Protein AF-A0A8B7R7T0-F1 (afdb_monomer_lite)

pLDDT: mean 76.74, std 24.77, range [22.69, 97.38]

Foldseek 3Di:
DVLADFCLVVQQVQVVVVWWKWFWDDDPVALEIFTFTDDHSVVLVVADADPVRAGDHDPPDDTDTQLVVQHFQEFADDAQAAEPQQFGHHPPRCSVLVVQVVQCPGPNHGHAYEYEDEPNRYDNDDDDDPSTDGHDYDYDYDPDPPPPPDDDDDDDDDDDDPDDDRGTTITTDDDDDVCPPVDD

Structure (mmCIF, N/CA/C/O backbone):
data_AF-A0A8B7R7T0-F1
#
_entry.id   AF-A0A8B7R7T0-F1
#
loop_
_atom_site.group_PDB
_atom_site.id
_atom_site.type_symbol
_atom_site.label_atom_id
_atom_site.label_alt_id
_atom_site.label_comp_id
_atom_site.label_asym_id
_atom_site.label_entity_id
_atom_site.label_seq_id
_atom_site.pdbx_PDB_ins_code
_atom_site.Cartn_x
_atom_site.Cartn_y
_atom_site.Cartn_z
_atom_site.occupancy
_atom_site.B_iso_or_equiv
_atom_site.auth_seq_id
_atom_site.auth_comp_id
_atom_site.auth_asym_id
_atom_site.auth_atom_id
_atom_site.pdbx_PDB_model_num
ATOM 1 N N . MET A 1 1 ? -4.059 6.503 -7.600 1.00 80.12 1 MET A N 1
ATOM 2 C CA . MET A 1 1 ? -3.574 7.136 -8.854 1.00 80.12 1 MET A CA 1
ATOM 3 C C . MET A 1 1 ? -4.729 7.240 -9.845 1.00 80.12 1 MET A C 1
ATOM 5 O O . MET A 1 1 ? -5.805 6.789 -9.499 1.00 80.12 1 MET A O 1
ATOM 9 N N . GLN A 1 2 ? -4.572 7.867 -11.021 1.00 84.12 2 GLN A N 1
ATOM 10 C CA . GLN A 1 2 ? -5.684 7.981 -11.997 1.00 84.12 2 GLN A CA 1
ATOM 11 C C . GLN A 1 2 ? -6.050 6.645 -12.665 1.00 84.12 2 GLN A C 1
ATOM 13 O O . GLN A 1 2 ? -7.144 6.493 -13.188 1.00 84.12 2 GLN A O 1
ATOM 18 N N . ASP A 1 3 ? -5.117 5.698 -12.677 1.00 85.56 3 ASP A N 1
ATOM 19 C CA . ASP A 1 3 ? -5.214 4.365 -13.276 1.00 85.56 3 ASP A CA 1
ATOM 20 C C . ASP A 1 3 ? -5.452 3.263 -12.224 1.00 85.56 3 ASP A C 1
ATOM 22 O O . ASP A 1 3 ? -5.192 2.086 -12.466 1.00 85.56 3 ASP A O 1
ATOM 26 N N . GLU A 1 4 ? -5.925 3.646 -11.039 1.00 86.25 4 GLU A N 1
ATOM 27 C CA . GLU A 1 4 ? -6.272 2.755 -9.932 1.00 86.25 4 GLU A CA 1
ATOM 28 C C . GLU A 1 4 ? -7.691 3.075 -9.458 1.00 86.25 4 GLU A C 1
ATOM 30 O O . GLU A 1 4 ? -8.157 4.202 -9.624 1.00 86.25 4 GLU A O 1
ATOM 35 N N . ILE A 1 5 ? -8.360 2.088 -8.859 1.00 87.69 5 ILE A N 1
ATOM 36 C CA . ILE A 1 5 ? -9.656 2.282 -8.199 1.00 87.69 5 ILE A CA 1
ATOM 37 C C . ILE A 1 5 ? -9.520 3.378 -7.135 1.00 87.69 5 ILE A C 1
ATOM 39 O O . ILE A 1 5 ? -8.556 3.378 -6.364 1.00 87.69 5 ILE A O 1
ATOM 43 N N . GLU A 1 6 ? -10.483 4.299 -7.096 1.00 89.94 6 GLU A N 1
ATOM 44 C CA . GLU A 1 6 ? -10.547 5.335 -6.065 1.00 89.94 6 GLU A CA 1
ATOM 45 C C . GLU A 1 6 ? -10.901 4.708 -4.710 1.00 89.94 6 GLU A C 1
ATOM 47 O O . GLU A 1 6 ? -11.807 3.881 -4.600 1.00 89.94 6 GLU A O 1
ATOM 52 N N . THR A 1 7 ? -10.169 5.089 -3.668 1.00 90.50 7 THR A N 1
ATOM 53 C CA . THR A 1 7 ? -10.255 4.481 -2.336 1.00 90.50 7 THR A CA 1
ATOM 54 C C . THR A 1 7 ? -10.705 5.458 -1.254 1.00 90.50 7 THR A C 1
ATOM 56 O O . THR A 1 7 ? -10.832 5.046 -0.102 1.00 90.50 7 THR A O 1
ATOM 59 N N . GLU A 1 8 ? -10.995 6.720 -1.585 1.00 89.69 8 GLU A N 1
ATOM 60 C CA . GLU A 1 8 ? -11.441 7.739 -0.624 1.00 89.69 8 GLU A CA 1
ATOM 61 C C . GLU A 1 8 ? -12.660 7.298 0.210 1.00 89.69 8 GLU A C 1
ATOM 63 O O . GLU A 1 8 ? -12.642 7.395 1.439 1.00 89.69 8 GLU A O 1
ATOM 68 N N . GLU A 1 9 ? -13.701 6.751 -0.422 1.00 90.44 9 GLU A N 1
ATOM 69 C CA . GLU A 1 9 ? -14.900 6.288 0.295 1.00 90.44 9 GLU A CA 1
ATOM 70 C C . GLU A 1 9 ? -14.609 5.080 1.195 1.00 90.44 9 GLU A C 1
ATOM 72 O O . GLU A 1 9 ? -15.151 4.975 2.296 1.00 90.44 9 GLU A O 1
ATOM 77 N N . ILE A 1 10 ? -13.674 4.215 0.789 1.00 92.75 10 ILE A N 1
ATOM 78 C CA . ILE A 1 10 ? -13.207 3.099 1.620 1.00 92.75 10 ILE A CA 1
ATOM 79 C C . ILE A 1 10 ? -12.504 3.648 2.866 1.00 92.75 10 ILE A C 1
ATOM 81 O O . ILE A 1 10 ? -12.743 3.166 3.968 1.00 92.75 10 ILE A O 1
ATOM 85 N N . ILE A 1 11 ? -11.674 4.686 2.730 1.00 93.69 11 ILE A N 1
ATOM 86 C CA . ILE A 1 11 ? -11.018 5.338 3.875 1.00 93.69 11 ILE A CA 1
ATOM 87 C C . ILE A 1 11 ? -12.067 5.901 4.831 1.00 93.69 11 ILE A C 1
ATOM 89 O O . ILE A 1 11 ? -11.994 5.646 6.033 1.00 93.69 11 ILE A O 1
ATOM 93 N N . LYS A 1 12 ? -13.056 6.636 4.314 1.00 93.06 12 LYS A N 1
ATOM 94 C CA . LYS A 1 12 ? -14.130 7.212 5.136 1.00 93.06 12 LYS A CA 1
ATOM 95 C C . LYS A 1 12 ? -14.872 6.130 5.920 1.00 93.06 12 LYS A C 1
ATOM 97 O O . LYS A 1 12 ? -15.010 6.268 7.136 1.00 93.06 12 LYS A O 1
ATOM 102 N N . ASP A 1 13 ? -15.279 5.044 5.265 1.00 94.25 13 ASP A N 1
ATOM 103 C CA . ASP A 1 13 ? -15.957 3.912 5.913 1.00 94.25 13 ASP A CA 1
ATOM 104 C C . ASP A 1 13 ? -15.079 3.257 6.997 1.00 94.25 13 ASP A C 1
ATOM 106 O O . ASP A 1 13 ? -15.551 2.962 8.097 1.00 94.25 13 ASP A O 1
ATOM 110 N N . ILE A 1 14 ? -13.772 3.124 6.755 1.00 94.75 14 ILE A N 1
ATOM 111 C CA . ILE A 1 14 ? -12.821 2.562 7.725 1.00 94.75 14 ILE A CA 1
ATOM 112 C C . ILE A 1 14 ? -12.801 3.365 9.025 1.00 94.75 14 ILE A C 1
ATOM 114 O O . ILE A 1 14 ? -12.896 2.778 10.109 1.00 94.75 14 ILE A O 1
ATOM 118 N N . PHE A 1 15 ? -12.745 4.694 8.935 1.00 94.75 15 PHE A N 1
ATOM 119 C CA . PHE A 1 15 ? -12.821 5.553 10.116 1.00 94.75 15 PHE A CA 1
ATOM 120 C C . PHE A 1 15 ? -14.210 5.550 10.757 1.00 94.75 15 PHE A C 1
ATOM 122 O O . PHE A 1 15 ? -14.304 5.495 11.983 1.00 94.75 15 PHE A O 1
ATOM 129 N N . GLN A 1 16 ? -15.287 5.552 9.964 1.00 95.94 16 GLN A N 1
ATOM 130 C CA . GLN A 1 16 ? -16.661 5.474 10.482 1.00 95.94 16 GLN A CA 1
ATOM 131 C C . GLN A 1 16 ? -16.900 4.197 11.297 1.00 95.94 16 GLN A C 1
ATOM 133 O O . GLN A 1 16 ? -17.595 4.228 12.312 1.00 95.94 16 GLN A O 1
ATOM 138 N N . ARG A 1 17 ? -16.270 3.085 10.905 1.00 95.38 17 ARG A N 1
ATOM 139 C CA . ARG A 1 17 ? -16.316 1.806 11.630 1.00 95.38 17 ARG A CA 1
ATOM 140 C C . ARG A 1 17 ? -15.328 1.718 12.796 1.00 95.38 17 ARG A C 1
ATOM 142 O O . ARG A 1 17 ? -15.182 0.648 13.385 1.00 95.38 17 ARG A O 1
ATOM 149 N N . GLY A 1 18 ? -14.631 2.806 13.130 1.00 94.88 18 GLY A N 1
ATOM 150 C CA . GLY A 1 18 ? -13.669 2.857 14.234 1.00 94.88 18 GLY A CA 1
ATOM 151 C C . GLY A 1 18 ? -12.433 1.981 14.021 1.00 94.88 18 GLY A C 1
ATOM 152 O O . GLY A 1 18 ? -11.782 1.587 14.990 1.00 94.88 18 GLY A O 1
ATOM 153 N N . LYS A 1 19 ? -12.118 1.638 12.768 1.00 95.19 19 LYS A N 1
ATOM 154 C CA . LYS A 1 19 ? -10.964 0.806 12.425 1.00 95.19 19 LYS A CA 1
ATOM 155 C C . LYS A 1 19 ? -9.719 1.673 12.276 1.00 95.19 19 LYS A C 1
ATOM 157 O O . LYS A 1 19 ? -9.796 2.868 12.002 1.00 95.19 19 LYS A O 1
ATOM 162 N N . THR A 1 20 ? -8.547 1.069 12.464 1.00 95.94 20 THR A N 1
ATOM 163 C CA . THR A 1 20 ? -7.282 1.794 12.276 1.00 95.94 20 THR A CA 1
ATOM 164 C C . THR A 1 20 ? -6.875 1.762 10.809 1.00 95.94 20 THR A C 1
ATOM 166 O O . THR A 1 20 ? -6.872 0.691 10.202 1.00 95.94 20 THR A O 1
ATOM 169 N N . CYS A 1 21 ? -6.515 2.928 10.273 1.00 96.62 21 CYS A N 1
ATOM 170 C CA . CYS A 1 21 ? -6.114 3.117 8.887 1.00 96.62 21 CYS A CA 1
ATOM 171 C C . CYS A 1 21 ? -4.610 3.393 8.780 1.00 96.62 21 CYS A C 1
ATOM 173 O O . CYS A 1 21 ? -4.096 4.310 9.426 1.00 96.62 21 CYS A O 1
ATOM 175 N N . PHE A 1 22 ? -3.922 2.648 7.916 1.00 97.38 22 PHE A N 1
ATOM 176 C CA . PHE A 1 22 ? -2.544 2.937 7.518 1.00 97.38 22 PHE A CA 1
ATOM 177 C C . PHE A 1 22 ? -2.457 3.164 6.007 1.00 97.38 22 PHE A C 1
ATOM 179 O O . PHE A 1 22 ? -3.125 2.467 5.242 1.00 97.38 22 PHE A O 1
ATOM 186 N N . ILE A 1 23 ? -1.615 4.113 5.596 1.00 96.25 23 ILE A N 1
ATOM 187 C CA . ILE A 1 23 ? -1.346 4.459 4.193 1.00 96.25 23 ILE A CA 1
ATOM 188 C C . ILE A 1 23 ? 0.139 4.240 3.862 1.00 96.25 23 ILE A C 1
ATOM 190 O O . ILE A 1 23 ? 0.980 4.305 4.765 1.00 96.25 23 ILE A O 1
ATOM 194 N N . PRO A 1 24 ? 0.506 3.984 2.596 1.00 95.62 24 PRO A N 1
ATOM 195 C CA . PRO A 1 24 ? 1.903 3.798 2.225 1.00 95.62 24 PRO A CA 1
ATOM 196 C C . PRO A 1 24 ? 2.690 5.114 2.288 1.00 95.62 24 PRO A C 1
ATOM 198 O O . PRO A 1 24 ? 2.249 6.150 1.795 1.00 95.62 24 PRO A O 1
ATOM 201 N N . ARG A 1 25 ? 3.907 5.048 2.831 1.00 95.69 25 ARG A N 1
ATOM 202 C CA . ARG A 1 25 ? 4.944 6.078 2.711 1.00 95.69 25 ARG A CA 1
ATOM 203 C C . ARG A 1 25 ? 6.155 5.476 2.010 1.00 95.69 25 ARG A C 1
ATOM 205 O O . ARG A 1 25 ? 6.793 4.562 2.537 1.00 95.69 25 ARG A O 1
ATOM 212 N N . TYR A 1 26 ? 6.458 5.977 0.817 1.00 94.12 26 TYR A N 1
ATOM 213 C CA . TYR A 1 26 ? 7.547 5.472 -0.018 1.00 94.12 26 TYR A CA 1
ATOM 214 C C . TYR A 1 26 ? 8.863 6.184 0.301 1.00 94.12 26 TYR A C 1
ATOM 216 O O . TYR A 1 26 ? 8.883 7.408 0.432 1.00 94.12 26 TYR A O 1
ATOM 224 N N . GLN A 1 27 ? 9.962 5.424 0.353 1.00 92.50 27 GLN A N 1
ATOM 225 C CA . GLN A 1 27 ? 11.325 5.959 0.323 1.00 92.50 27 GLN A CA 1
ATOM 226 C C . GLN A 1 27 ? 11.887 5.801 -1.094 1.00 92.50 27 GLN A C 1
ATOM 228 O O . GLN A 1 27 ? 12.191 4.695 -1.541 1.00 92.50 27 GLN A O 1
ATOM 233 N N . PHE A 1 28 ? 12.007 6.905 -1.833 1.00 88.75 28 PHE A N 1
ATOM 234 C CA . PHE A 1 28 ? 12.295 6.876 -3.275 1.00 88.75 28 PHE A CA 1
ATOM 235 C C . PHE A 1 28 ? 13.723 6.445 -3.633 1.00 88.75 28 PHE A C 1
ATOM 237 O O . PHE A 1 28 ? 13.982 6.054 -4.772 1.00 88.75 28 PHE A O 1
ATOM 244 N N . GLN A 1 29 ? 14.653 6.503 -2.680 1.00 89.19 29 GLN A N 1
ATOM 245 C CA . GLN A 1 29 ? 16.051 6.108 -2.867 1.00 89.19 29 GLN A CA 1
ATOM 246 C C . GLN A 1 29 ? 16.237 4.580 -2.823 1.00 89.19 29 GLN A C 1
ATOM 248 O O . GLN A 1 29 ? 17.309 4.081 -3.164 1.00 89.19 29 GLN A O 1
ATOM 253 N N . SER A 1 30 ? 15.208 3.827 -2.424 1.00 91.88 30 SER A N 1
ATOM 254 C CA . SER A 1 30 ? 15.219 2.364 -2.346 1.00 91.88 30 SER A CA 1
ATOM 255 C C . SER A 1 30 ? 13.864 1.773 -2.774 1.00 91.88 30 SER A C 1
ATOM 257 O O . SER A 1 30 ? 12.985 2.483 -3.259 1.00 91.88 30 SER A O 1
ATOM 259 N N . ASN A 1 31 ? 13.684 0.458 -2.627 1.00 89.88 31 ASN A N 1
ATOM 260 C CA . ASN A 1 31 ? 12.378 -0.204 -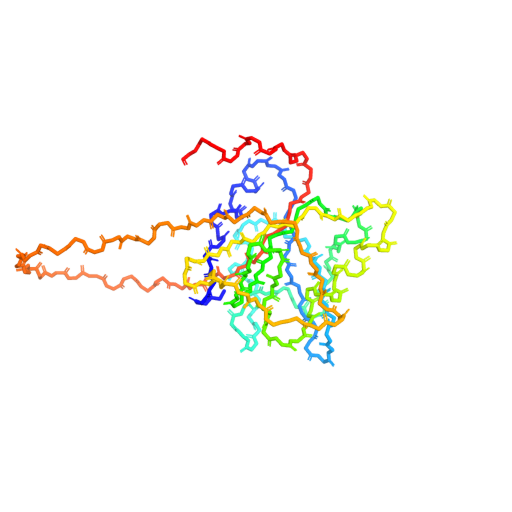2.728 1.00 89.88 31 ASN A CA 1
ATOM 261 C C . ASN A 1 31 ? 11.683 -0.338 -1.357 1.00 89.88 31 ASN A C 1
ATOM 263 O O . ASN A 1 31 ? 10.823 -1.203 -1.177 1.00 89.88 31 ASN A O 1
ATOM 267 N N . HIS A 1 32 ? 12.063 0.493 -0.382 1.00 94.62 32 HIS A N 1
ATOM 268 C CA . HIS A 1 32 ? 11.487 0.488 0.957 1.00 94.62 32 HIS A CA 1
ATOM 269 C C . HIS A 1 32 ? 10.203 1.322 1.024 1.00 94.62 32 HIS A C 1
ATOM 271 O O . HIS A 1 32 ? 10.112 2.431 0.497 1.00 94.62 32 HIS A O 1
ATOM 277 N N . MET A 1 33 ? 9.200 0.768 1.693 1.00 95.44 33 MET A N 1
ATOM 278 C CA . MET A 1 33 ? 7.909 1.394 1.958 1.00 95.44 33 MET A CA 1
ATOM 279 C C . MET A 1 33 ? 7.474 0.981 3.357 1.00 95.44 33 MET A C 1
ATOM 281 O O . MET A 1 33 ? 7.585 -0.197 3.698 1.00 95.44 33 MET A O 1
ATOM 285 N N . ASP A 1 34 ? 6.941 1.921 4.129 1.00 96.06 34 ASP A N 1
ATOM 286 C CA . ASP A 1 34 ? 6.258 1.635 5.390 1.00 96.06 34 ASP A CA 1
ATOM 287 C C . ASP A 1 34 ? 4.778 1.983 5.275 1.00 96.06 34 ASP A C 1
ATOM 289 O O . ASP A 1 34 ? 4.391 2.850 4.494 1.00 96.06 34 ASP A O 1
ATOM 293 N N . MET A 1 35 ? 3.948 1.302 6.060 1.00 97.31 35 MET A N 1
ATOM 294 C CA . MET A 1 35 ? 2.542 1.660 6.229 1.00 97.31 35 MET A CA 1
ATOM 295 C C . MET A 1 35 ? 2.435 2.502 7.496 1.00 97.31 35 MET A C 1
ATOM 297 O O . MET A 1 35 ? 2.704 2.003 8.591 1.00 97.31 35 MET A O 1
ATOM 301 N N . VAL A 1 36 ? 2.088 3.776 7.334 1.00 97.25 36 VAL A N 1
ATOM 302 C CA . VAL A 1 36 ? 2.057 4.779 8.402 1.00 97.25 36 VAL A CA 1
ATOM 303 C C . VAL A 1 36 ? 0.628 5.172 8.737 1.00 97.25 36 VAL A C 1
ATOM 305 O O . VAL A 1 36 ? -0.232 5.253 7.861 1.00 97.25 36 VAL A O 1
ATOM 308 N N . LYS A 1 37 ? 0.366 5.376 10.026 1.00 96.94 37 LYS A N 1
ATOM 309 C CA . LYS A 1 37 ? -0.982 5.611 10.533 1.00 96.94 37 LYS A CA 1
ATOM 310 C C . LYS A 1 37 ? -1.528 6.957 10.085 1.00 96.94 37 LYS A C 1
ATOM 312 O O . LYS A 1 37 ? -0.869 7.993 10.225 1.00 96.94 37 LYS A O 1
ATOM 317 N N . LEU A 1 38 ? -2.768 6.911 9.626 1.00 96.00 38 LEU A N 1
ATOM 318 C CA . LEU A 1 38 ? -3.588 8.071 9.344 1.00 96.00 38 LEU A CA 1
ATOM 319 C C . LEU A 1 38 ? -4.494 8.360 10.551 1.00 96.00 38 LEU A C 1
ATOM 321 O O . LEU A 1 38 ? -4.984 7.439 11.207 1.00 96.00 38 LEU A O 1
ATOM 325 N N . THR A 1 39 ? -4.696 9.634 10.863 1.00 94.38 39 THR A N 1
ATOM 326 C CA . THR A 1 39 ? -5.445 10.104 12.037 1.00 94.38 39 THR A CA 1
ATOM 327 C C . THR A 1 39 ? -6.896 10.446 11.721 1.00 94.38 39 THR A C 1
ATOM 329 O O . THR A 1 39 ? -7.752 10.262 12.586 1.00 94.38 39 THR A O 1
ATOM 332 N N . SER A 1 40 ? -7.192 10.878 10.492 1.00 95.38 40 SER A N 1
ATOM 333 C CA . SER A 1 40 ? -8.558 11.076 9.999 1.00 95.38 40 SER A CA 1
ATOM 334 C C . SER A 1 40 ? -8.628 10.971 8.466 1.00 95.38 40 SER A C 1
ATOM 336 O O . SER A 1 40 ? -7.592 11.073 7.805 1.00 95.38 40 SER A O 1
ATOM 338 N N . PRO A 1 41 ? -9.820 10.795 7.865 1.00 91.94 41 PRO A N 1
ATOM 339 C CA . PRO A 1 41 ? -9.975 10.822 6.409 1.00 91.94 41 PRO A CA 1
ATOM 340 C C . PRO A 1 41 ? -9.532 12.152 5.779 1.00 91.94 41 PRO A C 1
ATOM 342 O O . PRO A 1 41 ? -8.902 12.169 4.724 1.00 91.94 41 PRO A O 1
ATOM 345 N N . GLU A 1 42 ? -9.831 13.275 6.438 1.00 93.19 42 GLU A N 1
ATOM 346 C CA . GLU A 1 42 ? -9.567 14.628 5.928 1.00 93.19 42 GLU A CA 1
ATOM 347 C C . GLU A 1 42 ? -8.069 14.935 5.858 1.00 93.19 42 GLU A C 1
ATOM 349 O O . GLU A 1 42 ? -7.632 15.736 5.028 1.00 93.19 42 GLU A O 1
ATOM 354 N N . GLU A 1 43 ? -7.274 14.273 6.703 1.00 93.62 43 GLU A N 1
ATOM 355 C CA . GLU A 1 43 ? -5.832 14.457 6.772 1.00 93.62 43 GLU A CA 1
ATOM 356 C C . GLU A 1 43 ? -5.150 14.211 5.422 1.00 9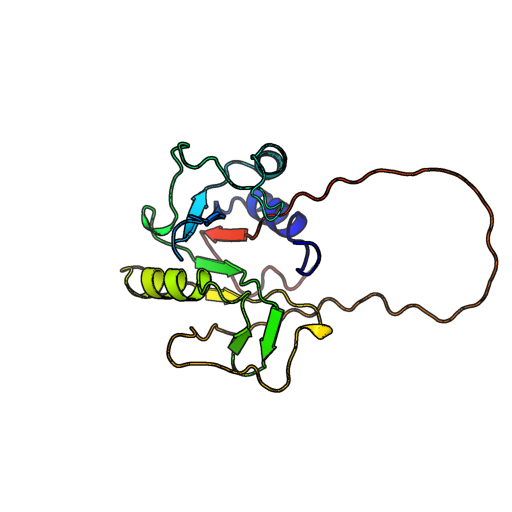3.62 43 GLU A C 1
ATOM 358 O O . GLU A 1 43 ? -4.252 14.971 5.060 1.00 93.62 43 GLU A O 1
ATOM 363 N N . ILE A 1 44 ? -5.587 13.212 4.645 1.00 90.25 44 ILE A N 1
ATOM 364 C CA . ILE A 1 44 ? -4.932 12.829 3.380 1.00 90.25 44 ILE A CA 1
ATOM 365 C C . ILE A 1 44 ? -4.812 14.026 2.442 1.00 90.25 44 ILE A C 1
ATOM 367 O O . ILE A 1 44 ? -3.738 14.272 1.898 1.00 90.25 44 ILE A O 1
ATOM 371 N N . SER A 1 45 ? -5.884 14.810 2.314 1.00 87.75 45 SER A N 1
ATOM 372 C CA . SER A 1 45 ? -5.936 15.986 1.436 1.00 87.75 45 SER A CA 1
ATOM 373 C C . SER A 1 45 ? -4.909 17.054 1.813 1.00 87.75 45 SER A C 1
ATOM 375 O O . SER A 1 45 ? -4.494 17.842 0.964 1.00 87.75 45 SER A O 1
ATOM 377 N N . SER A 1 46 ? -4.500 17.087 3.084 1.00 91.50 46 SER A N 1
ATOM 378 C CA . SER A 1 46 ? -3.536 18.053 3.614 1.00 91.50 46 SER A CA 1
ATOM 379 C C . SER A 1 46 ? -2.079 17.587 3.526 1.00 91.50 46 SER A C 1
ATOM 381 O O . SER A 1 46 ? -1.171 18.409 3.651 1.00 91.50 46 SER A O 1
ATOM 383 N N . LEU A 1 47 ? -1.839 16.292 3.291 1.00 93.56 47 LEU A N 1
ATOM 384 C CA . LEU A 1 47 ? -0.491 15.741 3.184 1.00 93.56 47 LEU A CA 1
ATOM 385 C C . LEU A 1 47 ? 0.229 16.274 1.934 1.00 93.56 47 LEU A C 1
ATOM 387 O O . LEU A 1 47 ? -0.409 16.497 0.898 1.00 93.56 47 LEU A O 1
ATOM 391 N N . PRO A 1 48 ? 1.564 16.431 1.972 1.00 93.94 48 PRO A N 1
ATOM 392 C CA . PRO A 1 48 ? 2.321 16.781 0.783 1.00 93.94 48 PRO A CA 1
ATOM 393 C C . PRO A 1 48 ? 2.207 15.685 -0.281 1.00 93.94 48 PRO A C 1
ATOM 395 O O . PRO A 1 48 ? 2.001 14.502 0.005 1.00 93.94 48 PRO A O 1
ATOM 398 N N . LYS A 1 49 ? 2.363 16.094 -1.540 1.00 91.88 49 LYS A N 1
ATOM 399 C CA . LYS A 1 49 ? 2.361 15.176 -2.675 1.00 91.88 49 LYS A CA 1
ATOM 400 C C . LYS A 1 49 ? 3.775 14.785 -3.071 1.00 91.88 49 LYS A C 1
ATOM 402 O O . LYS A 1 49 ? 4.680 15.616 -3.109 1.00 91.88 49 LYS A O 1
ATOM 407 N N . THR A 1 50 ? 3.944 13.520 -3.426 1.00 91.06 50 THR A N 1
ATOM 408 C CA . THR A 1 50 ? 5.171 13.008 -4.042 1.00 91.06 50 THR A CA 1
ATOM 409 C C . THR A 1 50 ? 5.281 13.429 -5.511 1.00 91.06 50 THR A C 1
ATOM 411 O O . THR A 1 50 ? 4.340 13.965 -6.100 1.00 91.06 50 THR A O 1
ATOM 414 N N . SER A 1 51 ? 6.408 13.104 -6.154 1.00 88.44 51 SER A N 1
ATOM 415 C CA . SER A 1 51 ? 6.588 13.266 -7.606 1.00 88.44 51 SER A CA 1
ATOM 416 C C . SER A 1 51 ? 5.624 12.418 -8.451 1.00 88.44 51 SER A C 1
ATOM 418 O O . SER A 1 51 ? 5.462 12.686 -9.639 1.00 88.44 51 SER A O 1
ATOM 420 N N . TRP A 1 52 ? 4.950 11.428 -7.852 1.00 86.19 52 TRP A N 1
ATOM 421 C CA . TRP A 1 52 ? 3.879 10.642 -8.479 1.00 86.19 52 TRP A CA 1
ATOM 422 C C . TRP A 1 52 ? 2.476 11.184 -8.182 1.00 86.19 52 TRP A C 1
ATOM 424 O O . TRP A 1 52 ? 1.490 10.510 -8.466 1.00 86.19 52 TRP A O 1
ATOM 434 N N . ASN A 1 53 ? 2.372 12.394 -7.617 1.00 88.19 53 ASN A N 1
ATOM 435 C CA . ASN A 1 53 ? 1.108 13.049 -7.268 1.00 88.19 53 ASN A CA 1
ATOM 436 C C . ASN A 1 53 ? 0.270 12.274 -6.224 1.00 88.19 53 ASN A C 1
ATOM 438 O O . ASN A 1 53 ? -0.945 12.451 -6.158 1.00 88.19 53 ASN A O 1
ATOM 442 N N . ILE A 1 54 ? 0.919 11.436 -5.403 1.00 88.62 54 ILE A N 1
ATOM 443 C CA . ILE A 1 54 ? 0.300 10.700 -4.288 1.00 88.62 54 ILE A CA 1
ATOM 444 C C . ILE A 1 54 ? 0.532 11.458 -2.984 1.00 88.62 54 ILE A C 1
ATOM 446 O O . ILE A 1 54 ? 1.649 11.920 -2.748 1.00 88.62 54 ILE A O 1
ATOM 450 N N . HIS A 1 55 ? -0.490 11.535 -2.136 1.00 92.00 55 HIS A N 1
ATOM 451 C CA . HIS A 1 55 ? -0.379 12.078 -0.787 1.00 92.00 55 HIS A CA 1
ATOM 452 C C . HIS A 1 55 ? 0.341 11.101 0.148 1.00 92.00 55 HIS A C 1
ATOM 454 O O . HIS A 1 55 ? -0.064 9.946 0.272 1.00 92.00 55 HIS A O 1
ATOM 460 N N . GLN A 1 56 ? 1.393 11.563 0.824 1.00 93.94 56 GLN A N 1
ATOM 461 C CA . GLN A 1 56 ? 2.027 10.823 1.918 1.00 93.94 56 GLN A CA 1
ATOM 462 C C . GLN A 1 56 ? 2.609 11.793 2.956 1.00 93.94 56 GLN A C 1
ATOM 464 O O . GLN A 1 56 ? 2.937 12.924 2.595 1.00 93.94 56 GLN A O 1
ATOM 469 N N . PRO A 1 57 ? 2.797 11.377 4.220 1.00 94.06 57 PRO A N 1
ATOM 470 C CA . PRO A 1 57 ? 3.497 12.190 5.212 1.00 94.06 57 PRO A CA 1
ATOM 471 C C . PRO A 1 57 ? 4.932 12.514 4.787 1.00 94.06 57 PRO A C 1
ATOM 473 O O . PRO A 1 57 ? 5.557 11.751 4.039 1.00 94.06 57 PRO A 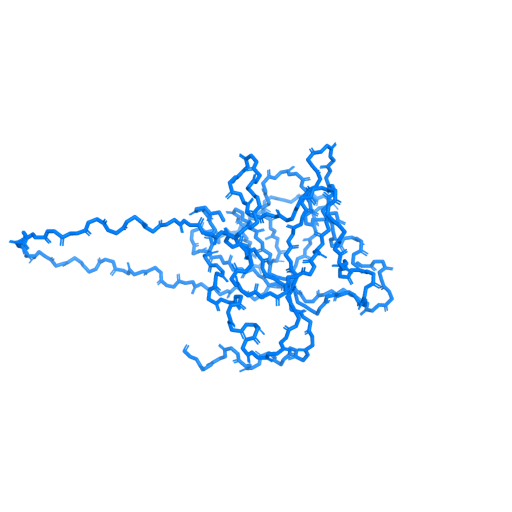O 1
ATOM 476 N N . GLY A 1 58 ? 5.463 13.630 5.292 1.00 91.19 58 GLY A N 1
ATOM 477 C CA . GLY A 1 58 ? 6.845 14.031 5.023 1.00 91.19 58 GLY A CA 1
ATOM 478 C C . GLY A 1 58 ? 7.858 12.977 5.489 1.00 91.19 58 GLY A C 1
ATOM 479 O O . GLY A 1 58 ? 7.581 12.186 6.395 1.00 91.19 58 GLY A O 1
ATOM 480 N N . GLU A 1 59 ? 9.045 12.956 4.876 1.00 85.12 59 GLU A N 1
ATOM 481 C CA . GLU A 1 59 ? 10.115 12.021 5.267 1.00 85.12 59 GLU A CA 1
ATOM 482 C C . GLU A 1 59 ? 10.554 12.241 6.725 1.00 85.12 59 GLU A C 1
ATOM 484 O O . GLU A 1 59 ? 10.697 11.274 7.471 1.00 85.12 59 GLU A O 1
ATOM 489 N N . ASP A 1 60 ? 10.657 13.501 7.158 1.00 87.31 60 ASP A N 1
ATOM 490 C CA . ASP A 1 60 ? 11.063 13.884 8.520 1.00 87.31 60 ASP A CA 1
ATOM 491 C C . ASP A 1 60 ? 9.926 13.798 9.555 1.00 87.31 60 ASP A C 1
ATOM 493 O O . ASP A 1 60 ? 10.106 14.102 10.736 1.00 87.31 60 ASP A O 1
ATOM 497 N N . GLU A 1 61 ? 8.727 13.409 9.126 1.00 92.12 61 GLU A N 1
ATOM 498 C CA . GLU A 1 61 ? 7.558 13.371 9.987 1.00 92.12 61 GLU A CA 1
ATOM 499 C C . GLU A 1 61 ? 7.459 12.028 10.721 1.00 92.12 61 GLU A C 1
ATOM 501 O O . GLU A 1 61 ? 7.277 10.964 10.119 1.00 92.12 61 GLU A O 1
ATOM 506 N N . ALA A 1 62 ? 7.560 12.065 12.050 1.00 93.62 62 ALA A N 1
ATOM 507 C CA . ALA A 1 62 ? 7.404 10.872 12.872 1.00 93.62 62 ALA A CA 1
ATOM 508 C C . ALA A 1 62 ? 5.956 10.366 12.809 1.00 93.62 62 ALA A C 1
ATOM 510 O O . ALA A 1 62 ? 5.014 11.087 13.141 1.00 93.62 62 ALA A O 1
ATOM 511 N N . ARG A 1 63 ? 5.779 9.106 12.406 1.00 95.44 63 ARG A N 1
ATOM 512 C CA . ARG A 1 63 ? 4.475 8.446 12.298 1.00 95.44 63 ARG A CA 1
ATOM 513 C C . ARG A 1 63 ? 4.525 7.059 12.914 1.00 95.44 63 ARG A C 1
ATOM 515 O O . ARG A 1 63 ? 5.555 6.395 12.882 1.00 95.44 63 ARG A O 1
ATOM 522 N N . GLU A 1 64 ? 3.395 6.630 13.461 1.00 96.88 64 GLU A N 1
ATOM 523 C CA . GLU A 1 64 ? 3.219 5.259 13.936 1.00 96.88 64 GLU A CA 1
ATOM 524 C C . GLU A 1 64 ? 3.231 4.302 12.734 1.00 96.88 64 GLU A C 1
ATOM 526 O O . GLU A 1 64 ? 2.435 4.463 11.805 1.00 96.88 64 GLU A O 1
ATOM 531 N N . GLU A 1 65 ? 4.134 3.322 12.742 1.00 96.00 65 GLU A N 1
ATOM 532 C CA . GLU A 1 65 ? 4.263 2.331 11.671 1.00 96.00 65 GLU A CA 1
ATOM 533 C C . GLU A 1 65 ? 3.529 1.044 12.024 1.00 96.00 65 GLU A C 1
ATOM 535 O O . GLU A 1 65 ? 3.715 0.502 13.115 1.00 96.00 65 GLU A O 1
ATOM 540 N N . ALA A 1 66 ? 2.788 0.483 11.070 1.00 95.75 66 ALA A N 1
ATOM 541 C CA . ALA A 1 66 ? 1.972 -0.704 11.310 1.00 95.75 66 ALA A CA 1
ATOM 542 C C . ALA A 1 66 ? 2.783 -1.892 11.849 1.00 95.75 66 ALA A C 1
ATOM 544 O O . ALA A 1 66 ? 2.378 -2.552 12.801 1.00 95.75 66 ALA A O 1
ATOM 545 N N . LEU A 1 67 ? 3.972 -2.152 11.286 1.00 94.06 67 LEU A N 1
ATOM 546 C CA . LEU A 1 67 ? 4.816 -3.268 11.733 1.00 94.06 67 LEU A CA 1
ATOM 547 C C . LEU A 1 67 ? 5.389 -3.055 13.145 1.00 94.06 67 LEU A C 1
ATOM 549 O O . LEU A 1 67 ? 5.737 -4.034 13.797 1.00 94.06 67 LEU A O 1
ATOM 553 N N . SER A 1 68 ? 5.450 -1.813 13.638 1.00 93.25 68 SER A N 1
ATOM 554 C CA . SER A 1 68 ? 5.846 -1.517 15.022 1.00 93.25 68 SER A CA 1
ATOM 555 C C . SER A 1 68 ? 4.703 -1.661 16.032 1.00 93.25 68 SER A C 1
ATOM 557 O O . SER A 1 68 ? 4.965 -1.761 17.230 1.00 93.25 68 SER A O 1
ATOM 559 N N . THR A 1 69 ? 3.447 -1.703 15.572 1.00 91.44 69 THR A N 1
ATOM 560 C CA . THR A 1 69 ? 2.250 -1.694 16.433 1.00 91.44 69 THR A CA 1
ATOM 561 C C . THR A 1 69 ? 1.348 -2.916 16.268 1.00 91.44 69 THR A C 1
ATOM 563 O O . THR A 1 69 ? 0.167 -2.881 16.605 1.00 91.44 69 THR A O 1
ATOM 566 N N . GLY A 1 70 ? 1.923 -4.038 15.829 1.00 89.75 70 GLY A N 1
ATOM 567 C CA . GLY A 1 70 ? 1.241 -5.338 15.773 1.00 89.75 70 GLY A CA 1
ATOM 568 C C . GLY A 1 70 ? 0.934 -5.840 14.362 1.00 89.75 70 GLY A C 1
ATOM 569 O O . GLY A 1 70 ? 0.429 -6.948 14.208 1.00 89.75 70 GLY A O 1
ATOM 570 N N . GLY A 1 71 ? 1.297 -5.083 13.328 1.00 93.44 71 GLY A N 1
ATOM 571 C CA . GLY A 1 71 ? 1.096 -5.453 11.932 1.00 93.44 71 GLY A CA 1
ATOM 572 C C . GLY A 1 71 ? -0.237 -4.965 11.370 1.00 93.44 71 GLY A C 1
ATOM 573 O O . GLY A 1 71 ? -0.789 -3.962 11.815 1.00 93.44 71 GLY A O 1
ATOM 574 N N . LEU A 1 72 ? -0.708 -5.653 10.331 1.00 93.44 72 LEU A N 1
ATOM 575 C CA . LEU A 1 72 ? -1.922 -5.319 9.586 1.00 93.44 72 LEU A CA 1
ATOM 576 C C . LEU A 1 72 ? -2.795 -6.563 9.470 1.00 93.44 72 LEU A C 1
ATOM 578 O O . LEU A 1 72 ? -2.272 -7.658 9.261 1.00 93.44 72 LEU A O 1
ATOM 582 N N . ASP A 1 73 ? -4.113 -6.385 9.531 1.00 92.38 73 ASP A N 1
ATOM 583 C CA . ASP A 1 73 ? -5.056 -7.481 9.299 1.00 92.38 73 ASP A CA 1
ATOM 584 C C . ASP A 1 73 ? -5.360 -7.642 7.804 1.00 92.38 73 ASP A C 1
ATOM 586 O O . ASP A 1 73 ? -5.437 -8.765 7.301 1.00 92.38 73 ASP A O 1
ATOM 590 N N . LEU A 1 74 ? -5.510 -6.524 7.082 1.00 92.44 74 LEU A N 1
ATOM 591 C CA . LEU A 1 74 ? -5.861 -6.479 5.660 1.00 92.44 74 LEU A CA 1
ATOM 592 C C . LEU A 1 74 ? -5.083 -5.386 4.924 1.00 92.44 74 LEU A C 1
ATOM 594 O O . LEU A 1 74 ? -5.080 -4.231 5.347 1.00 92.44 74 LEU A O 1
ATOM 598 N N . ILE A 1 75 ? -4.510 -5.729 3.772 1.00 93.62 75 ILE A N 1
ATOM 599 C CA . ILE A 1 75 ? -3.881 -4.790 2.837 1.00 93.62 75 ILE A CA 1
ATOM 600 C C . ILE A 1 75 ? -4.663 -4.782 1.522 1.00 93.62 75 ILE A C 1
ATOM 602 O O . ILE A 1 75 ? -4.780 -5.824 0.867 1.00 93.62 75 ILE A O 1
ATOM 606 N N . PHE A 1 76 ? -5.134 -3.603 1.106 1.00 92.75 76 PHE A N 1
ATOM 607 C CA . PHE A 1 76 ? -5.577 -3.397 -0.270 1.00 92.75 76 PHE A CA 1
ATOM 608 C C . PHE A 1 76 ? -4.349 -3.290 -1.182 1.00 92.75 76 PHE A C 1
ATOM 610 O O . PHE A 1 76 ? -3.431 -2.519 -0.924 1.00 92.75 76 PHE A O 1
ATOM 617 N N . MET A 1 77 ? -4.281 -4.116 -2.217 1.00 91.75 77 MET A N 1
ATOM 618 C CA . MET A 1 77 ? -3.121 -4.271 -3.089 1.00 91.75 77 MET A CA 1
ATOM 619 C C . MET A 1 77 ? -3.368 -3.527 -4.406 1.00 91.75 77 MET A C 1
ATOM 621 O O . MET A 1 77 ? -4.242 -3.955 -5.161 1.00 91.75 77 MET A O 1
ATOM 625 N N . PRO A 1 78 ? -2.597 -2.473 -4.731 1.00 91.62 78 PRO A N 1
ATOM 626 C CA . PRO A 1 78 ? -2.671 -1.822 -6.029 1.00 91.62 78 PRO A CA 1
ATOM 627 C C . PRO A 1 78 ? -1.831 -2.584 -7.059 1.00 91.62 78 PRO A C 1
ATOM 629 O O . PRO A 1 78 ? -0.854 -3.280 -6.733 1.00 91.62 78 PRO A O 1
ATOM 632 N N . GLY A 1 79 ? -2.172 -2.421 -8.330 1.00 91.38 79 GLY A N 1
ATOM 633 C CA . GLY A 1 79 ? -1.483 -3.086 -9.426 1.00 91.38 79 GLY A CA 1
ATOM 634 C C . GLY A 1 79 ? -1.998 -2.634 -10.781 1.00 91.38 79 GLY A C 1
ATOM 635 O O . GLY A 1 79 ? -3.108 -2.133 -10.900 1.00 91.38 79 GLY A O 1
ATOM 636 N N . LEU A 1 80 ? -1.162 -2.825 -11.797 1.00 92.50 80 LEU A N 1
ATOM 637 C CA . LEU A 1 80 ? -1.515 -2.614 -13.200 1.00 92.50 80 LEU A CA 1
ATOM 638 C C . LEU A 1 80 ? -2.262 -3.815 -13.785 1.00 92.50 80 LEU A C 1
ATOM 640 O O . LEU A 1 80 ? -2.945 -3.681 -14.795 1.00 92.50 80 LEU A O 1
ATOM 644 N N . GLY A 1 81 ? -2.102 -4.990 -13.177 1.00 91.88 81 GLY A N 1
ATOM 645 C CA . GLY A 1 81 ? -2.743 -6.210 -13.632 1.00 91.88 81 GLY A CA 1
ATOM 646 C C . GLY A 1 81 ? -2.774 -7.286 -12.557 1.00 91.88 81 GLY A C 1
ATOM 647 O O . GLY A 1 81 ? -1.891 -7.356 -11.700 1.00 91.88 81 GLY A O 1
ATOM 648 N N . PHE A 1 82 ? -3.786 -8.137 -12.621 1.00 91.81 82 PHE A N 1
ATOM 649 C CA . PHE A 1 82 ? -4.005 -9.245 -11.702 1.00 91.81 82 PHE A CA 1
ATOM 650 C C . PHE A 1 82 ? -4.508 -10.455 -12.483 1.00 91.81 82 PHE A C 1
ATOM 652 O O . PHE A 1 82 ? -5.239 -10.294 -13.455 1.00 91.81 82 PHE A O 1
ATOM 659 N N . ASP A 1 83 ? -4.162 -11.669 -12.064 1.00 91.06 83 ASP A N 1
ATOM 660 C CA . ASP A 1 83 ? -4.773 -12.879 -12.622 1.00 91.06 83 ASP A CA 1
ATOM 661 C C . ASP A 1 83 ? -5.523 -13.699 -11.567 1.00 91.06 83 ASP A C 1
ATOM 663 O O . ASP A 1 83 ? -5.392 -13.500 -10.356 1.00 91.06 83 ASP A O 1
ATOM 667 N N . LYS A 1 84 ? -6.306 -14.676 -12.041 1.00 87.38 84 LYS A N 1
ATOM 668 C CA . LYS A 1 84 ? -7.104 -15.575 -11.190 1.00 87.38 84 LYS A CA 1
ATOM 669 C C . LYS A 1 84 ? -6.269 -16.505 -10.302 1.00 87.38 84 LYS A C 1
ATOM 671 O O . LYS A 1 84 ? -6.830 -17.196 -9.457 1.00 87.38 84 LYS A O 1
ATOM 676 N N . GLN A 1 85 ? -4.949 -16.538 -10.480 1.00 88.75 85 GLN A N 1
ATOM 677 C CA . GLN A 1 85 ? -4.026 -17.334 -9.671 1.00 88.75 85 GLN A CA 1
ATOM 678 C C . GLN A 1 85 ? -3.449 -16.532 -8.491 1.00 88.75 85 GLN A C 1
ATOM 680 O O . GLN A 1 85 ? -2.672 -17.085 -7.708 1.00 88.75 85 GLN A O 1
ATOM 685 N N . GLY A 1 86 ? -3.834 -15.257 -8.343 1.00 87.19 86 GLY A N 1
ATOM 686 C CA . GLY A 1 86 ? -3.329 -14.374 -7.291 1.00 87.19 86 GLY A CA 1
ATOM 687 C C . GLY A 1 86 ? -1.952 -13.790 -7.606 1.00 87.19 86 GLY A C 1
ATOM 688 O O . GLY A 1 86 ? -1.217 -13.426 -6.682 1.00 87.19 86 GLY A O 1
ATOM 689 N N . ASN A 1 87 ? -1.582 -13.725 -8.889 1.00 92.44 87 ASN A N 1
ATOM 690 C CA . ASN A 1 87 ? -0.396 -13.007 -9.343 1.00 92.44 87 ASN A CA 1
ATOM 691 C C . ASN A 1 87 ? -0.742 -11.538 -9.616 1.00 92.44 87 ASN A C 1
ATOM 693 O O . ASN A 1 87 ? -1.864 -11.214 -10.015 1.00 92.44 87 ASN A O 1
ATOM 697 N N . ARG A 1 88 ? 0.231 -10.648 -9.406 1.00 93.12 88 ARG A N 1
ATOM 698 C CA . ARG A 1 88 ? 0.063 -9.194 -9.493 1.00 93.12 88 ARG A CA 1
ATOM 699 C C . ARG A 1 88 ? 1.184 -8.573 -10.308 1.00 93.12 88 ARG A C 1
ATOM 701 O O . ARG A 1 88 ? 2.349 -8.782 -9.999 1.00 93.12 88 ARG A O 1
ATOM 708 N N . LEU A 1 89 ? 0.825 -7.732 -11.267 1.00 93.00 89 LEU A N 1
ATOM 709 C CA . LEU A 1 89 ? 1.753 -6.875 -11.987 1.00 93.00 89 LEU A CA 1
ATOM 710 C C . LEU A 1 89 ? 1.806 -5.506 -11.304 1.00 93.00 89 LEU A C 1
ATOM 712 O O . LEU A 1 89 ? 0.858 -4.724 -11.365 1.00 93.00 89 LEU A O 1
ATOM 716 N N . GLY A 1 90 ? 2.912 -5.215 -10.621 1.00 91.19 90 GLY A N 1
ATOM 717 C CA . GLY A 1 90 ? 3.171 -3.892 -10.052 1.00 91.19 90 GLY A CA 1
ATOM 718 C C . GLY A 1 90 ? 3.757 -2.903 -11.068 1.00 91.19 90 GLY A C 1
ATOM 719 O O . GLY A 1 90 ? 3.972 -3.220 -12.231 1.00 91.19 90 GLY A O 1
ATOM 720 N N . ARG A 1 91 ? 4.123 -1.704 -10.600 1.00 90.50 91 ARG A N 1
ATOM 721 C CA . ARG A 1 91 ? 4.811 -0.672 -11.410 1.00 90.50 91 ARG A CA 1
ATOM 722 C C . ARG A 1 91 ? 6.331 -0.887 -11.547 1.00 90.50 91 ARG A C 1
ATOM 724 O O . ARG A 1 91 ? 7.061 0.041 -11.876 1.00 90.50 91 ARG A O 1
ATOM 731 N N . GLY A 1 92 ? 6.828 -2.083 -11.219 1.00 89.00 92 GLY A N 1
ATOM 732 C CA . GLY A 1 92 ? 8.229 -2.488 -11.418 1.00 89.00 92 GLY A CA 1
ATOM 733 C C . GLY A 1 92 ? 9.225 -2.161 -10.295 1.00 89.00 92 GLY A C 1
ATOM 734 O O . GLY A 1 92 ? 10.365 -2.602 -10.361 1.00 89.00 92 GLY A O 1
ATOM 735 N N . ARG A 1 93 ? 8.836 -1.424 -9.242 1.00 91.12 93 ARG A N 1
ATOM 736 C CA . ARG A 1 93 ? 9.738 -1.103 -8.107 1.00 91.12 93 ARG A CA 1
ATOM 737 C C . ARG A 1 93 ? 9.747 -2.137 -6.974 1.00 91.12 93 ARG A C 1
ATOM 739 O O . ARG A 1 93 ? 10.609 -2.065 -6.108 1.00 91.12 93 ARG A O 1
ATOM 746 N N . GLY A 1 94 ? 8.789 -3.064 -6.946 1.00 92.00 94 GLY A N 1
ATOM 747 C CA . GLY A 1 94 ? 8.743 -4.143 -5.950 1.00 92.00 94 GLY A CA 1
ATOM 748 C C . GLY A 1 94 ? 8.462 -3.714 -4.499 1.00 92.00 94 GLY A C 1
ATOM 749 O O . GLY A 1 94 ? 8.724 -4.496 -3.589 1.00 92.00 94 GLY A O 1
ATOM 750 N N . TYR A 1 95 ? 7.939 -2.501 -4.253 1.00 94.94 95 TYR A N 1
ATOM 751 C CA . TYR A 1 95 ? 7.648 -2.007 -2.892 1.00 94.94 95 TYR A CA 1
ATOM 752 C C . TYR A 1 95 ? 6.736 -2.950 -2.099 1.00 94.94 95 TYR A C 1
ATOM 754 O O . TYR A 1 95 ? 7.028 -3.299 -0.959 1.00 94.94 95 TYR A O 1
ATOM 762 N N . TYR A 1 96 ? 5.634 -3.384 -2.711 1.00 93.69 96 TYR A N 1
ATOM 763 C CA . TYR A 1 96 ? 4.667 -4.262 -2.053 1.00 93.69 96 TYR A CA 1
ATOM 764 C C . TYR A 1 96 ? 5.223 -5.668 -1.827 1.00 93.69 96 TYR A C 1
ATOM 766 O O . TYR A 1 96 ? 4.967 -6.257 -0.783 1.00 93.69 96 TYR A O 1
ATOM 774 N N . ASP A 1 97 ? 6.022 -6.192 -2.754 1.00 93.62 97 ASP A N 1
ATOM 775 C CA . ASP A 1 97 ? 6.648 -7.509 -2.618 1.00 93.62 97 ASP A CA 1
ATOM 776 C C . ASP A 1 97 ? 7.670 -7.501 -1.472 1.00 93.62 97 ASP A C 1
ATOM 778 O O . ASP A 1 97 ? 7.665 -8.392 -0.619 1.00 93.62 97 ASP A O 1
ATOM 782 N N . ALA A 1 98 ? 8.482 -6.440 -1.379 1.00 94.31 98 ALA A N 1
ATOM 783 C CA . ALA A 1 98 ? 9.397 -6.211 -0.263 1.00 94.31 98 ALA A CA 1
ATOM 784 C C . ALA A 1 98 ? 8.651 -6.040 1.073 1.00 94.31 98 ALA A C 1
ATOM 786 O O . ALA A 1 98 ? 9.029 -6.644 2.080 1.00 94.31 98 ALA A O 1
ATOM 787 N N . TYR A 1 99 ? 7.558 -5.274 1.087 1.00 94.81 99 TYR A N 1
ATOM 788 C CA . TYR A 1 99 ? 6.751 -5.062 2.288 1.00 94.81 99 TYR A CA 1
ATOM 789 C C . TYR A 1 99 ? 6.070 -6.351 2.769 1.00 94.81 99 TYR A C 1
ATOM 791 O O . TYR A 1 99 ? 6.155 -6.691 3.946 1.00 94.81 99 TYR A O 1
ATOM 799 N N . LEU A 1 100 ? 5.484 -7.144 1.866 1.00 92.88 100 LEU A N 1
ATOM 800 C CA . LEU A 1 100 ? 4.865 -8.427 2.213 1.00 92.88 100 LEU A CA 1
ATOM 801 C C . LEU A 1 100 ? 5.878 -9.439 2.766 1.00 92.88 100 LEU A C 1
ATOM 803 O O . LEU A 1 100 ? 5.529 -10.216 3.658 1.00 92.88 100 LEU A O 1
ATOM 807 N N . LYS A 1 101 ? 7.129 -9.426 2.283 1.00 92.75 101 LYS A N 1
ATOM 808 C CA . LYS A 1 101 ? 8.221 -10.225 2.867 1.00 92.75 101 LYS A CA 1
ATOM 809 C C . LYS A 1 101 ? 8.514 -9.795 4.309 1.00 92.75 101 LYS A C 1
ATOM 811 O O . LYS A 1 101 ? 8.647 -10.660 5.171 1.00 92.75 101 LYS A O 1
ATOM 816 N N . ARG A 1 102 ? 8.529 -8.486 4.599 1.00 93.81 102 ARG A N 1
ATOM 817 C CA . ARG A 1 102 ? 8.671 -7.956 5.973 1.00 93.81 102 ARG A CA 1
ATOM 818 C C . ARG A 1 102 ? 7.488 -8.333 6.868 1.00 93.81 102 ARG A C 1
ATOM 820 O O . ARG A 1 102 ? 7.703 -8.685 8.026 1.00 93.81 102 ARG A O 1
ATOM 827 N N . CYS A 1 103 ? 6.258 -8.318 6.344 1.00 92.50 103 CYS A N 1
ATOM 828 C CA . CYS A 1 103 ? 5.075 -8.791 7.071 1.00 92.50 103 CYS A CA 1
ATOM 829 C C . CYS A 1 103 ? 5.187 -10.277 7.438 1.00 92.50 103 CYS A C 1
ATOM 831 O O . CYS A 1 103 ? 4.891 -10.652 8.565 1.00 92.50 103 CYS A O 1
ATOM 833 N N . ALA A 1 104 ? 5.651 -11.124 6.512 1.00 89.94 104 ALA A N 1
ATOM 834 C CA . ALA A 1 104 ? 5.793 -12.565 6.744 1.00 89.94 104 ALA A CA 1
ATOM 835 C C . ALA A 1 104 ? 6.828 -12.922 7.830 1.00 89.94 104 ALA A C 1
ATOM 837 O O . ALA A 1 104 ? 6.808 -14.034 8.349 1.00 89.94 104 ALA A O 1
ATOM 838 N N . GLN A 1 105 ? 7.720 -11.989 8.172 1.00 90.38 105 GLN A N 1
ATOM 839 C CA . GLN A 1 105 ? 8.696 -12.131 9.254 1.00 90.38 105 GLN A CA 1
ATOM 840 C C . GLN A 1 105 ? 8.140 -11.705 10.626 1.00 90.38 105 GLN A C 1
ATOM 842 O O . GLN A 1 105 ? 8.807 -11.915 11.638 1.00 90.38 105 GLN A O 1
ATOM 847 N N . GLN A 1 106 ? 6.943 -11.106 10.685 1.00 86.50 106 GLN A N 1
ATOM 848 C CA . GLN A 1 106 ? 6.323 -10.683 11.943 1.00 86.50 106 GLN A CA 1
ATOM 849 C C . GLN A 1 106 ? 5.692 -11.858 12.694 1.00 86.50 106 GLN A C 1
ATOM 851 O O . GLN A 1 106 ? 5.162 -12.794 12.097 1.00 86.50 106 GLN A O 1
ATOM 856 N N . GLN A 1 107 ? 5.667 -11.769 14.027 1.00 78.94 107 GLN A N 1
ATOM 857 C CA . GLN A 1 107 ? 5.086 -12.814 14.881 1.00 78.94 107 GLN A CA 1
ATOM 858 C C . GLN A 1 107 ? 3.563 -12.951 14.737 1.00 78.94 107 GLN A C 1
ATOM 860 O O . GLN A 1 107 ? 3.016 -14.018 14.998 1.00 78.94 107 GLN A O 1
ATOM 865 N N . HIS A 1 108 ? 2.879 -11.891 14.299 1.00 75.50 108 HIS A N 1
ATOM 866 C CA . HIS A 1 108 ? 1.420 -11.853 14.166 1.00 75.50 108 HIS A CA 1
ATOM 867 C C . HIS A 1 108 ? 0.895 -12.506 12.872 1.00 75.50 108 HIS A C 1
ATOM 869 O O . HIS A 1 108 ? -0.315 -12.614 12.687 1.00 75.50 108 HIS A O 1
ATOM 875 N N . GLY A 1 109 ? 1.786 -13.006 12.007 1.00 76.75 109 GLY A N 1
ATOM 876 C CA . GLY A 1 109 ? 1.426 -13.685 10.762 1.00 76.75 109 GLY A CA 1
ATOM 877 C C . GLY A 1 109 ? 1.273 -12.746 9.560 1.00 76.75 109 GLY A C 1
ATOM 878 O O . GLY A 1 109 ? 1.498 -11.540 9.640 1.00 76.75 109 GLY A O 1
ATOM 879 N N . LYS A 1 110 ? 0.935 -13.326 8.400 1.00 85.12 110 LYS A N 1
ATOM 880 C CA . LYS A 1 110 ? 0.774 -12.583 7.141 1.00 85.12 110 LYS A CA 1
ATOM 881 C C . LYS A 1 110 ? -0.618 -11.921 7.094 1.00 85.12 110 LYS A C 1
ATOM 883 O O . LYS A 1 110 ? -1.597 -12.631 7.325 1.00 85.12 110 LYS A O 1
ATOM 888 N N . PRO A 1 111 ? -0.725 -10.633 6.716 1.00 90.06 111 PRO A N 1
ATOM 889 C CA . PRO A 1 111 ? -2.012 -9.971 6.516 1.00 90.06 111 PRO A CA 1
ATOM 890 C C . PRO A 1 111 ? -2.830 -10.663 5.423 1.00 90.06 111 PRO A C 1
ATOM 892 O O . PRO A 1 111 ? -2.279 -11.216 4.459 1.00 90.06 111 PRO A O 1
ATOM 895 N N . TYR A 1 112 ? -4.156 -10.550 5.511 1.00 89.38 112 TYR A N 1
ATOM 896 C CA . TYR A 1 112 ? -4.996 -10.735 4.338 1.00 89.38 112 TYR A CA 1
ATOM 897 C C . TYR A 1 112 ? -4.628 -9.687 3.293 1.00 89.38 112 TYR A C 1
ATOM 899 O O . TYR A 1 112 ? -4.256 -8.556 3.591 1.00 89.38 112 TYR A O 1
ATOM 907 N N . THR A 1 113 ? -4.707 -10.085 2.036 1.00 89.69 113 THR A N 1
ATOM 908 C CA . THR A 1 113 ? -4.427 -9.209 0.902 1.00 89.69 113 THR A CA 1
ATOM 909 C C . THR A 1 113 ? -5.646 -9.240 0.004 1.00 89.69 113 THR A C 1
ATOM 911 O O . THR A 1 113 ? -6.275 -10.286 -0.118 1.00 89.69 113 THR A O 1
ATOM 914 N N . MET A 1 114 ? -6.014 -8.099 -0.563 1.00 88.94 114 MET A N 1
ATOM 915 C CA . MET A 1 114 ? -7.186 -7.962 -1.424 1.00 88.94 114 MET A CA 1
ATOM 916 C C . MET A 1 114 ? -6.863 -6.965 -2.523 1.00 88.94 114 MET A C 1
ATOM 918 O O . MET A 1 114 ? -6.343 -5.900 -2.226 1.00 88.94 114 MET A O 1
ATOM 922 N N . ALA A 1 115 ? -7.140 -7.296 -3.778 1.00 88.44 115 ALA A N 1
ATOM 923 C CA . ALA A 1 115 ? -6.946 -6.362 -4.881 1.00 88.44 115 ALA A CA 1
ATOM 924 C C . ALA A 1 115 ? -8.272 -5.684 -5.222 1.00 88.44 115 ALA A C 1
ATOM 926 O O . ALA A 1 115 ? -9.298 -6.355 -5.336 1.00 88.44 115 ALA A O 1
ATOM 927 N N . LEU A 1 116 ? -8.222 -4.368 -5.408 1.00 87.31 116 LEU A N 1
ATOM 928 C CA . LEU A 1 116 ? -9.282 -3.602 -6.054 1.00 87.31 116 LEU A CA 1
ATOM 929 C C . LEU A 1 116 ? -8.819 -3.369 -7.486 1.00 87.31 116 LEU A C 1
ATOM 931 O O . LEU A 1 116 ? -7.734 -2.820 -7.691 1.00 87.31 116 LEU A O 1
ATOM 935 N N . ALA A 1 117 ? -9.585 -3.856 -8.456 1.00 86.44 117 ALA A N 1
ATOM 936 C CA . ALA A 1 117 ? -9.152 -3.880 -9.842 1.00 86.44 117 ALA A CA 1
ATOM 937 C C . ALA A 1 117 ? -10.311 -3.555 -10.779 1.00 86.44 117 ALA A C 1
ATOM 939 O O . ALA A 1 117 ? -11.411 -4.090 -10.635 1.00 86.44 117 ALA A O 1
ATOM 940 N N . PHE A 1 118 ? -10.029 -2.737 -11.789 1.00 86.81 118 PHE A N 1
ATOM 941 C CA . PHE A 1 118 ? -10.901 -2.633 -12.948 1.00 86.81 118 PHE A CA 1
ATOM 942 C C . PHE A 1 118 ? -10.916 -3.959 -13.708 1.00 86.81 118 PHE A C 1
ATOM 944 O O . PHE A 1 118 ? -9.944 -4.723 -13.696 1.00 86.81 118 PHE A O 1
ATOM 951 N N . LYS A 1 119 ? -11.998 -4.212 -14.440 1.00 86.94 119 LYS A N 1
ATOM 952 C CA . LYS A 1 119 ? -12.125 -5.403 -15.284 1.00 86.94 119 LYS A CA 1
ATOM 953 C C . LYS A 1 119 ? -10.983 -5.509 -16.301 1.00 86.94 119 LYS A C 1
ATOM 955 O O . LYS A 1 119 ? -10.477 -6.597 -16.561 1.00 86.94 119 LYS A O 1
ATOM 960 N N . GLU A 1 120 ? -10.532 -4.376 -16.830 1.00 89.50 120 GLU A N 1
ATOM 961 C CA . GLU A 1 120 ? -9.424 -4.242 -17.779 1.00 89.50 120 GLU A CA 1
ATOM 962 C C . GLU A 1 120 ? -8.071 -4.634 -17.174 1.00 89.50 120 GLU A C 1
ATOM 964 O O . GLU A 1 120 ? -7.148 -4.998 -17.902 1.00 89.50 120 GLU A O 1
ATOM 969 N N . GLN A 1 121 ? -7.950 -4.592 -15.846 1.00 90.12 121 GLN A N 1
ATOM 970 C CA . GLN A 1 121 ? -6.750 -5.006 -15.121 1.00 90.12 121 GLN A CA 1
ATOM 971 C C . GLN A 1 121 ? -6.744 -6.517 -14.841 1.00 90.12 121 GLN A C 1
ATOM 973 O O . GLN A 1 121 ? -5.759 -7.037 -14.319 1.00 90.12 121 GLN A O 1
ATOM 978 N N . ILE A 1 122 ? -7.801 -7.256 -15.196 1.00 91.00 122 ILE A N 1
ATOM 979 C CA . ILE A 1 122 ? -7.842 -8.711 -15.032 1.00 91.00 122 ILE A CA 1
ATOM 980 C C . ILE A 1 122 ? -7.252 -9.395 -16.267 1.00 91.00 122 ILE A C 1
ATOM 982 O O . ILE A 1 122 ? -7.832 -9.423 -17.352 1.00 91.00 122 ILE A O 1
ATOM 986 N N . CYS A 1 123 ? -6.074 -9.984 -16.092 1.00 90.94 123 CYS A N 1
ATOM 987 C CA . CYS A 1 123 ? -5.330 -10.699 -17.118 1.00 90.94 123 CYS A CA 1
ATOM 988 C C . CYS A 1 123 ? -5.607 -12.209 -17.064 1.00 90.94 123 CYS A C 1
ATOM 990 O O . CYS A 1 123 ? -5.889 -12.783 -16.010 1.00 90.94 123 CYS A O 1
ATOM 992 N N . LEU A 1 124 ? -5.441 -12.888 -18.204 1.00 91.19 124 LEU A N 1
ATOM 993 C CA . LEU A 1 124 ? -5.445 -14.357 -18.244 1.00 91.19 124 LEU A CA 1
ATOM 994 C C . LEU A 1 124 ? -4.273 -14.943 -17.448 1.00 91.19 124 LEU A C 1
ATOM 996 O O . LEU A 1 124 ? -4.434 -15.921 -16.719 1.00 91.19 124 LEU A O 1
ATOM 1000 N N . GLN A 1 125 ? -3.100 -14.332 -17.596 1.00 93.81 125 GLN A N 1
ATOM 1001 C CA . GLN A 1 125 ? -1.885 -14.699 -16.893 1.00 93.81 125 GLN A CA 1
ATOM 1002 C C . GLN A 1 125 ? -1.023 -13.454 -16.730 1.00 93.81 125 GLN A C 1
ATOM 1004 O O . GLN A 1 125 ? -0.759 -12.747 -17.704 1.00 93.81 125 GLN A O 1
ATOM 1009 N N . VAL A 1 126 ? -0.574 -13.208 -15.505 1.00 93.75 126 VAL A N 1
ATOM 1010 C CA . VAL A 1 126 ? 0.443 -12.196 -15.229 1.00 93.75 126 VAL A CA 1
ATOM 1011 C C . VAL A 1 126 ? 1.823 -12.860 -15.312 1.00 93.75 126 VAL A C 1
ATOM 1013 O O . VAL A 1 126 ? 2.010 -13.927 -14.719 1.00 93.75 126 VAL A O 1
ATOM 1016 N N . PRO A 1 127 ? 2.794 -12.283 -16.045 1.00 91.81 127 PRO A N 1
ATOM 1017 C CA . PRO A 1 127 ? 4.174 -12.745 -15.978 1.00 91.81 127 PRO A CA 1
ATOM 1018 C C . PRO A 1 127 ? 4.727 -12.475 -14.576 1.00 91.81 127 PRO A C 1
ATOM 1020 O O . PRO A 1 127 ? 4.588 -11.365 -14.068 1.00 91.81 127 PRO A O 1
ATOM 1023 N N . VAL A 1 128 ? 5.339 -13.490 -13.970 1.00 91.88 128 VAL A N 1
ATOM 1024 C CA . VAL A 1 128 ? 5.899 -13.421 -12.615 1.00 91.88 128 VAL A CA 1
ATOM 1025 C C . VAL A 1 128 ? 7.339 -13.907 -12.593 1.00 91.88 128 VAL A C 1
ATOM 1027 O O . VAL A 1 128 ? 7.723 -14.761 -13.398 1.00 91.88 128 VAL A O 1
ATOM 1030 N N . ASP A 1 129 ? 8.110 -13.395 -11.644 1.00 90.06 129 ASP A N 1
ATOM 1031 C CA . ASP A 1 129 ? 9.427 -13.894 -11.272 1.00 90.06 129 ASP A CA 1
ATOM 1032 C C . ASP A 1 129 ? 9.422 -14.568 -9.882 1.00 90.06 129 ASP A C 1
ATOM 1034 O O . ASP A 1 129 ? 8.389 -14.721 -9.229 1.00 90.06 129 ASP A O 1
ATOM 1038 N N . GLU A 1 130 ? 10.589 -15.036 -9.432 1.00 86.75 130 GLU A N 1
ATOM 1039 C CA . GLU A 1 130 ? 10.749 -15.722 -8.138 1.00 86.75 130 GLU A CA 1
ATOM 1040 C C . GLU A 1 130 ? 10.626 -14.784 -6.923 1.00 86.75 130 GLU A C 1
ATOM 1042 O O . GLU A 1 130 ? 10.466 -15.237 -5.787 1.00 86.75 130 GLU A O 1
ATOM 1047 N N . ASN A 1 131 ? 10.732 -13.473 -7.139 1.00 83.44 131 ASN A N 1
ATOM 1048 C CA . ASN A 1 131 ? 10.655 -12.461 -6.098 1.00 83.44 131 ASN A CA 1
ATOM 1049 C C . ASN A 1 131 ? 9.233 -11.948 -5.867 1.00 83.44 131 ASN A C 1
ATOM 1051 O O . ASN A 1 131 ? 9.004 -11.380 -4.790 1.00 83.44 131 ASN A O 1
ATOM 1055 N N . ASP A 1 132 ? 8.331 -12.157 -6.827 1.00 86.25 132 ASP A N 1
ATOM 1056 C CA . ASP A 1 132 ? 6.936 -11.736 -6.779 1.00 86.25 132 ASP A CA 1
ATOM 1057 C C . ASP A 1 132 ? 6.142 -12.471 -5.696 1.00 86.25 132 ASP A C 1
ATOM 1059 O O . ASP A 1 132 ? 6.114 -13.703 -5.591 1.00 86.25 132 ASP A O 1
ATOM 1063 N N . MET A 1 133 ? 5.444 -11.693 -4.869 1.00 83.88 133 MET A N 1
ATOM 1064 C CA . MET A 1 133 ? 4.650 -12.241 -3.777 1.00 83.88 133 MET A CA 1
ATOM 1065 C C . MET A 1 133 ? 3.215 -12.483 -4.235 1.00 83.88 133 MET A C 1
ATOM 1067 O O . MET A 1 133 ? 2.455 -11.544 -4.475 1.00 83.88 133 MET A O 1
ATOM 1071 N N . LYS A 1 134 ? 2.797 -13.754 -4.246 1.00 81.31 134 LYS A N 1
ATOM 1072 C CA . LYS A 1 134 ? 1.379 -14.094 -4.415 1.00 81.31 134 LYS A CA 1
ATOM 1073 C C . LYS A 1 134 ? 0.539 -13.500 -3.289 1.00 81.31 134 LYS A C 1
ATOM 1075 O O . LYS A 1 134 ? 0.904 -13.550 -2.100 1.00 81.31 134 LYS A O 1
ATOM 1080 N N . PHE A 1 135 ? -0.624 -12.997 -3.671 1.00 76.94 135 PHE A N 1
ATOM 1081 C CA . PHE A 1 135 ? -1.621 -12.465 -2.757 1.00 76.94 135 PHE A CA 1
ATOM 1082 C C . PHE A 1 135 ? -2.892 -13.324 -2.815 1.00 76.94 135 PHE A C 1
ATOM 1084 O O . PHE A 1 135 ? -3.121 -14.063 -3.773 1.00 76.94 135 PHE A O 1
ATOM 1091 N N . LYS A 1 136 ? -3.683 -13.315 -1.738 1.00 66.19 136 LYS A N 1
ATOM 1092 C CA . LYS A 1 136 ? -4.907 -14.122 -1.663 1.00 66.19 136 LYS A CA 1
ATOM 1093 C C . LYS A 1 136 ? -6.013 -13.366 -2.396 1.00 66.19 136 LYS A C 1
ATOM 1095 O O . LYS A 1 136 ? -6.303 -12.228 -2.066 1.00 66.19 136 LYS A O 1
ATOM 1100 N N . LEU A 1 137 ? -6.586 -13.974 -3.423 1.00 58.91 137 LEU A N 1
ATOM 1101 C CA . LEU A 1 137 ? -7.430 -13.258 -4.368 1.00 58.91 137 LEU A CA 1
ATOM 1102 C C . LEU A 1 137 ? -8.903 -13.246 -3.940 1.00 58.91 137 LEU A C 1
ATOM 1104 O O . LEU A 1 137 ? -9.577 -14.263 -4.061 1.00 58.91 137 LEU A O 1
ATOM 1108 N N . ASN A 1 138 ? -9.399 -12.077 -3.537 1.00 60.47 138 ASN A N 1
ATOM 1109 C CA . ASN A 1 138 ? -10.799 -11.692 -3.713 1.00 60.47 138 ASN A CA 1
ATOM 1110 C C . ASN A 1 138 ? -10.777 -10.475 -4.650 1.00 60.47 138 ASN A C 1
ATOM 1112 O O . ASN A 1 138 ? -10.362 -9.402 -4.218 1.00 60.47 138 ASN A O 1
ATOM 1116 N N . ILE A 1 139 ? -11.105 -10.666 -5.933 1.00 59.41 139 ILE A N 1
ATOM 1117 C CA . ILE A 1 139 ? -11.255 -9.554 -6.887 1.00 59.41 139 ILE A CA 1
ATOM 1118 C C . ILE A 1 139 ? -12.660 -9.009 -6.712 1.00 59.41 139 ILE A C 1
ATOM 1120 O O . ILE A 1 139 ? -13.625 -9.767 -6.810 1.00 59.41 139 ILE A O 1
ATOM 1124 N N . TYR A 1 140 ? -12.752 -7.705 -6.503 1.00 60.72 140 TYR A N 1
ATOM 1125 C CA . TYR A 1 140 ? -13.993 -6.970 -6.675 1.00 60.72 140 TYR A CA 1
ATOM 1126 C C . TYR A 1 140 ? -13.885 -6.210 -7.990 1.00 60.72 140 TYR A C 1
ATOM 1128 O O . TYR A 1 140 ? -12.969 -5.408 -8.165 1.00 60.72 140 TYR A O 1
ATOM 1136 N N . GLU A 1 141 ? -14.771 -6.544 -8.925 1.00 56.12 141 GLU A N 1
ATOM 1137 C CA . GLU A 1 141 ? -14.896 -5.863 -10.208 1.00 56.12 141 GLU A CA 1
ATOM 1138 C C . GLU A 1 141 ? -15.902 -4.727 -10.026 1.00 56.12 141 GLU A C 1
ATOM 1140 O O . GLU A 1 141 ? -17.062 -4.973 -9.687 1.00 56.12 141 GLU A O 1
ATOM 1145 N N . GLU A 1 142 ? -15.476 -3.487 -10.248 1.00 58.38 142 GLU A N 1
ATOM 1146 C CA . GLU A 1 142 ? -16.432 -2.410 -10.473 1.00 58.38 142 GLU A CA 1
ATOM 1147 C C . GLU A 1 142 ? -17.011 -2.609 -11.878 1.00 58.38 142 GLU A C 1
ATOM 1149 O O . GLU A 1 142 ? -16.278 -2.640 -12.873 1.00 58.38 142 GLU A O 1
ATOM 1154 N N . LEU A 1 143 ? -18.327 -2.815 -11.965 1.00 47.53 143 LEU A N 1
ATOM 1155 C CA . LEU A 1 143 ? -19.018 -2.794 -13.247 1.00 47.53 143 LEU A CA 1
ATOM 1156 C C . LEU A 1 143 ? -18.925 -1.359 -13.758 1.00 47.53 143 LEU A C 1
ATOM 1158 O O . LEU A 1 143 ? -19.644 -0.482 -13.283 1.00 47.53 143 LEU A O 1
ATOM 1162 N N . GLY A 1 144 ? -18.013 -1.122 -14.703 1.00 44.81 144 GLY A N 1
ATOM 1163 C CA . GLY A 1 144 ? -17.991 0.122 -15.457 1.00 44.81 144 GLY A CA 1
ATOM 1164 C C . GLY A 1 144 ? -19.405 0.410 -15.947 1.00 44.81 144 GLY A C 1
ATOM 1165 O O . GLY A 1 144 ? -20.101 -0.500 -16.399 1.00 44.81 144 GLY A O 1
ATOM 1166 N N . SER A 1 145 ? -19.853 1.653 -15.791 1.00 39.75 145 SER A N 1
ATOM 1167 C CA . SER A 1 145 ? -21.139 2.086 -16.324 1.00 39.75 145 SER A CA 1
ATOM 1168 C C . SER A 1 145 ? -21.152 1.795 -17.822 1.00 39.75 145 SER A C 1
ATOM 1170 O O . SER A 1 145 ? -20.487 2.470 -18.609 1.00 39.75 145 SER A O 1
ATOM 1172 N N . ASP A 1 146 ? -21.871 0.742 -18.213 1.00 36.34 146 ASP A N 1
ATOM 1173 C CA . ASP A 1 146 ? -22.151 0.464 -19.610 1.00 36.34 146 ASP A CA 1
ATOM 1174 C C . ASP A 1 146 ? -22.833 1.716 -20.162 1.00 36.34 146 ASP A C 1
ATOM 1176 O O . ASP A 1 146 ? -23.929 2.100 -19.750 1.00 36.34 146 ASP A O 1
ATOM 1180 N N . SER A 1 147 ? -22.135 2.402 -21.063 1.00 34.19 147 SER A N 1
ATOM 1181 C CA . SER A 1 147 ? -22.723 3.486 -21.833 1.00 34.19 147 SER A CA 1
ATOM 1182 C C . SER A 1 147 ? -23.820 2.888 -22.706 1.00 34.19 147 SER A C 1
ATOM 1184 O O . SER A 1 147 ? -23.564 2.303 -23.759 1.00 34.19 147 SER A O 1
ATOM 1186 N N . GLU A 1 148 ? -25.062 3.018 -22.239 1.00 35.44 148 GLU A N 1
ATOM 1187 C CA . GLU A 1 148 ? -26.246 2.801 -23.053 1.00 35.44 148 GLU A CA 1
ATOM 1188 C C . GLU A 1 148 ? -26.118 3.637 -24.326 1.00 35.44 148 GLU A C 1
ATOM 1190 O O . GLU A 1 148 ? -26.033 4.870 -24.325 1.00 35.44 148 GLU A O 1
ATOM 1195 N N . SER A 1 149 ? -26.101 2.934 -25.450 1.00 32.50 149 SER A N 1
ATOM 1196 C CA . SER A 1 149 ? -26.312 3.508 -26.760 1.00 32.50 149 SER A CA 1
ATOM 1197 C C . SER A 1 149 ? -27.754 4.011 -26.866 1.00 32.50 149 SER A C 1
ATOM 1199 O O . SER A 1 149 ? -28.599 3.334 -27.447 1.00 32.50 149 SER A O 1
ATOM 1201 N N . GLU A 1 150 ? -28.037 5.216 -26.377 1.00 30.11 150 GLU A N 1
ATOM 1202 C CA . GLU A 1 150 ? -29.242 5.953 -26.753 1.00 30.11 150 GLU A CA 1
ATOM 1203 C C . GLU A 1 150 ? -28.901 7.354 -27.271 1.00 30.11 150 GLU A C 1
ATOM 1205 O O . GLU A 1 150 ? -28.381 8.240 -26.595 1.00 30.11 150 GLU A O 1
ATOM 1210 N N . ARG A 1 151 ? -29.216 7.563 -28.551 1.00 30.83 151 ARG A N 1
ATOM 1211 C CA . ARG A 1 151 ? -29.260 8.884 -29.175 1.00 30.83 151 ARG A CA 1
ATOM 1212 C C . ARG A 1 151 ? -30.388 9.697 -28.528 1.00 30.83 151 ARG A C 1
ATOM 1214 O O . ARG A 1 151 ? -31.542 9.351 -28.770 1.00 30.83 151 ARG A O 1
ATOM 1221 N N . LYS A 1 152 ? -30.089 10.845 -27.900 1.00 26.06 152 LYS A N 1
ATOM 1222 C CA . LYS A 1 152 ? -30.819 12.123 -28.111 1.00 26.06 152 LYS A CA 1
ATOM 1223 C C . LYS A 1 152 ? -30.259 13.312 -27.300 1.00 26.06 152 LYS A C 1
ATOM 1225 O O . LYS A 1 152 ? -30.333 13.335 -26.087 1.00 26.06 152 LYS A O 1
ATOM 1230 N N . VAL A 1 153 ? -29.818 14.326 -28.058 1.00 27.47 153 VAL A N 1
ATOM 1231 C CA . VAL A 1 153 ? -30.018 15.789 -27.888 1.00 27.47 153 VAL A CA 1
ATOM 1232 C C . VAL A 1 153 ? -29.503 16.483 -26.605 1.00 27.47 153 VAL A C 1
ATOM 1234 O O . VAL A 1 153 ? -30.039 16.311 -25.520 1.00 27.47 153 VAL A O 1
ATOM 1237 N N . LYS A 1 154 ? -28.530 17.399 -26.789 1.00 30.42 154 LYS A N 1
ATOM 1238 C CA . LYS A 1 154 ? -28.091 18.424 -25.812 1.00 30.42 154 LYS A CA 1
ATOM 1239 C C . LYS A 1 154 ? -29.178 19.487 -25.565 1.00 30.42 154 LYS A C 1
ATOM 1241 O O . LYS A 1 154 ? -29.847 19.881 -26.521 1.00 30.42 154 LYS A O 1
ATOM 1246 N N . PRO A 1 155 ? -29.251 20.047 -24.346 1.00 27.11 155 PRO A N 1
ATOM 1247 C CA . PRO A 1 155 ? -28.952 21.482 -24.161 1.00 27.11 155 PRO A CA 1
ATOM 1248 C C . PRO A 1 155 ? -28.093 21.735 -22.892 1.00 27.11 155 PRO A C 1
ATOM 1250 O O . PRO A 1 155 ? -28.303 21.111 -21.864 1.00 27.11 155 PRO A O 1
ATOM 1253 N N . SER A 1 156 ? -26.938 22.402 -23.007 1.00 28.80 156 SER A N 1
ATOM 1254 C CA . SER A 1 156 ? -26.651 23.800 -22.593 1.00 28.80 156 SER A CA 1
ATOM 1255 C C . SER A 1 156 ? -26.768 24.100 -21.086 1.00 28.80 156 SER A C 1
ATOM 1257 O O . SER A 1 156 ? -27.879 24.115 -20.567 1.00 28.80 156 SER A O 1
ATOM 1259 N N . GLY A 1 157 ? -25.650 24.475 -20.445 1.00 25.77 157 GLY A N 1
ATOM 1260 C CA . GLY A 1 157 ? -25.630 25.171 -19.146 1.00 25.77 157 GLY A CA 1
ATOM 1261 C C . GLY A 1 157 ? -24.592 24.641 -18.150 1.00 25.77 157 GLY A C 1
ATOM 1262 O O . GLY A 1 157 ? -24.766 23.551 -17.631 1.00 25.77 157 GLY A O 1
ATOM 1263 N N . GLU A 1 158 ? -23.514 25.414 -17.984 1.00 29.62 158 GLU A N 1
ATOM 1264 C CA . GLU A 1 158 ? -22.725 25.714 -16.766 1.00 29.62 158 GLU A CA 1
ATOM 1265 C C . GLU A 1 158 ? -22.608 24.669 -15.632 1.00 29.62 158 GLU A C 1
ATOM 1267 O O . GLU A 1 158 ? -23.582 24.325 -14.979 1.00 29.62 158 GLU A O 1
ATOM 1272 N N . ASP A 1 159 ? -21.379 24.199 -15.374 1.00 24.19 159 ASP A N 1
ATOM 1273 C CA . ASP A 1 159 ? -20.585 24.542 -14.174 1.00 24.19 159 ASP A CA 1
ATOM 1274 C C . ASP A 1 159 ? -19.381 23.593 -14.049 1.00 24.19 159 ASP A C 1
ATOM 1276 O O . ASP A 1 159 ? -19.497 22.395 -13.792 1.00 24.19 159 ASP A O 1
ATOM 1280 N N . THR A 1 160 ? -18.175 24.127 -14.257 1.00 24.86 160 THR A N 1
ATOM 1281 C CA . THR A 1 160 ? -16.927 23.392 -14.028 1.00 24.86 160 THR A CA 1
ATOM 1282 C C . THR A 1 160 ? -16.626 23.359 -12.535 1.00 24.86 160 THR A C 1
ATOM 1284 O O . THR A 1 160 ? -16.012 24.284 -12.003 1.00 24.86 160 THR A O 1
ATOM 1287 N N . VAL A 1 161 ? -17.013 22.279 -11.858 1.00 22.69 161 VAL A N 1
ATOM 1288 C CA . VAL A 1 161 ? -16.467 21.958 -10.536 1.00 22.69 161 VAL A CA 1
ATOM 1289 C C . VAL A 1 161 ? -15.135 21.240 -10.741 1.00 22.69 161 VAL A C 1
ATOM 1291 O O . VAL A 1 161 ? -15.071 20.079 -11.135 1.00 22.69 161 VAL A O 1
ATOM 1294 N N . SER A 1 162 ? -14.049 21.973 -10.507 1.00 26.02 162 SER A N 1
ATOM 1295 C CA . SER A 1 162 ? -12.692 21.436 -10.404 1.00 26.02 162 SER A CA 1
ATOM 1296 C C . SER A 1 162 ? -12.588 20.586 -9.134 1.00 26.02 162 SER A C 1
ATOM 1298 O O . SER A 1 162 ? -12.274 21.108 -8.064 1.00 26.02 162 SER A O 1
ATOM 1300 N N . LEU A 1 163 ? -12.845 19.283 -9.244 1.00 23.16 163 LEU A N 1
ATOM 1301 C CA . LEU A 1 163 ? -12.563 18.324 -8.176 1.00 23.16 163 LEU A CA 1
ATOM 1302 C C . LEU A 1 163 ? -11.090 17.910 -8.250 1.00 23.16 163 LEU A C 1
ATOM 1304 O O . LEU A 1 163 ? -10.629 17.309 -9.220 1.00 23.16 163 LEU A O 1
ATOM 1308 N N . SER A 1 164 ? -10.333 18.295 -7.227 1.00 24.45 164 SER A N 1
ATOM 1309 C CA . SER A 1 164 ? -8.953 17.865 -7.022 1.00 24.45 164 SER A CA 1
ATOM 1310 C C . SER A 1 164 ? -8.920 16.405 -6.551 1.00 24.45 164 SER A C 1
ATOM 1312 O O . SER A 1 164 ? -9.578 16.111 -5.555 1.00 24.45 164 SER A O 1
ATOM 1314 N N . PRO A 1 165 ? -8.137 15.504 -7.174 1.00 28.00 165 PRO A N 1
ATOM 1315 C CA . PRO A 1 165 ? -8.036 14.123 -6.716 1.00 28.00 165 PRO A CA 1
ATOM 1316 C C . PRO A 1 165 ? -7.069 14.008 -5.531 1.00 28.00 165 PRO A C 1
ATOM 1318 O O . PRO A 1 165 ? -5.917 14.472 -5.596 1.00 28.00 165 PRO A O 1
ATOM 1321 N N . VAL A 1 166 ? -7.549 13.364 -4.469 1.00 28.34 166 VAL A N 1
ATOM 1322 C CA . VAL A 1 166 ? -6.806 13.026 -3.255 1.00 28.34 166 VAL A CA 1
ATOM 1323 C C . VAL A 1 166 ? -6.715 11.502 -3.194 1.00 28.34 166 VAL A C 1
ATOM 1325 O O . VAL A 1 166 ? -7.693 10.819 -2.946 1.00 28.34 166 VAL A O 1
ATOM 1328 N N . MET A 1 167 ? -5.525 10.973 -3.481 1.00 35.94 167 MET A N 1
ATOM 1329 C CA . MET A 1 167 ? -5.242 9.537 -3.593 1.00 35.94 167 MET A CA 1
ATOM 1330 C C . MET A 1 167 ? -4.677 8.985 -2.280 1.00 35.94 167 MET A C 1
ATOM 1332 O O . MET A 1 167 ? -3.737 9.575 -1.744 1.00 35.94 167 MET A O 1
ATOM 1336 N N . GLY A 1 168 ? -5.131 7.811 -1.831 1.00 31.59 168 GLY A N 1
ATOM 1337 C CA . GLY A 1 168 ? -4.516 7.108 -0.699 1.00 31.59 168 GLY A CA 1
ATOM 1338 C C . GLY A 1 168 ? -5.019 5.676 -0.526 1.00 31.59 168 GLY A C 1
ATOM 1339 O O . GLY A 1 168 ? -6.185 5.454 -0.229 1.00 31.59 168 GLY A O 1
ATOM 1340 N N . LEU A 1 169 ? -4.130 4.696 -0.695 1.00 42.34 169 LEU A N 1
ATOM 1341 C CA . LEU A 1 169 ? -4.410 3.275 -0.478 1.00 42.34 169 LEU A CA 1
ATOM 1342 C C . LEU A 1 169 ? -4.589 2.968 1.016 1.00 42.34 169 LEU A C 1
ATOM 1344 O O . LEU A 1 169 ? -3.819 3.459 1.837 1.00 42.34 169 LEU A O 1
ATOM 1348 N N . VAL A 1 170 ? -5.555 2.108 1.344 1.00 40.53 170 VAL A N 1
ATOM 1349 C CA . VAL A 1 170 ? -5.988 1.833 2.719 1.00 40.53 170 VAL A CA 1
ATOM 1350 C C . VAL A 1 170 ? -5.495 0.486 3.240 1.00 40.53 170 VAL A C 1
ATOM 1352 O O . VAL A 1 170 ? -5.311 -0.475 2.491 1.00 40.53 170 VAL A O 1
ATOM 1355 N N . SER A 1 171 ? -5.312 0.385 4.551 1.00 41.97 171 SER A N 1
ATOM 1356 C CA . SER A 1 171 ? -5.086 -0.876 5.252 1.00 41.97 171 SER A CA 1
ATOM 1357 C C . SER A 1 171 ? -5.808 -0.860 6.595 1.00 41.97 171 SER A C 1
ATOM 1359 O O . SER A 1 171 ? -5.860 0.176 7.254 1.00 41.97 171 SER A O 1
ATOM 1361 N N . LEU A 1 172 ? -6.397 -2.001 6.958 1.00 40.50 172 LEU A N 1
ATOM 1362 C CA . LEU A 1 172 ? -7.317 -2.164 8.082 1.00 40.50 172 LEU A CA 1
ATOM 1363 C C . LEU A 1 172 ? -6.611 -2.800 9.284 1.00 40.50 172 LEU A C 1
ATOM 1365 O O . LEU A 1 172 ? -5.945 -3.828 9.125 1.00 40.50 172 LEU A O 1
ATOM 1369 N N . CYS A 1 173 ? -6.860 -2.268 10.481 1.00 32.41 173 CYS A N 1
ATOM 1370 C CA . CYS A 1 173 ? -6.611 -2.968 11.741 1.00 32.41 173 CYS A CA 1
ATOM 1371 C C . CYS A 1 173 ? -7.872 -3.005 12.632 1.00 32.41 173 CYS A C 1
ATOM 1373 O O . CYS A 1 173 ? -8.476 -1.967 12.925 1.00 32.41 173 CYS A O 1
ATOM 1375 N N . ARG A 1 174 ? -8.175 -4.233 13.074 1.00 32.47 174 ARG A N 1
ATOM 1376 C CA . ARG A 1 174 ? -9.216 -4.830 13.932 1.00 32.47 174 ARG A CA 1
ATOM 1377 C C . ARG A 1 174 ? -10.60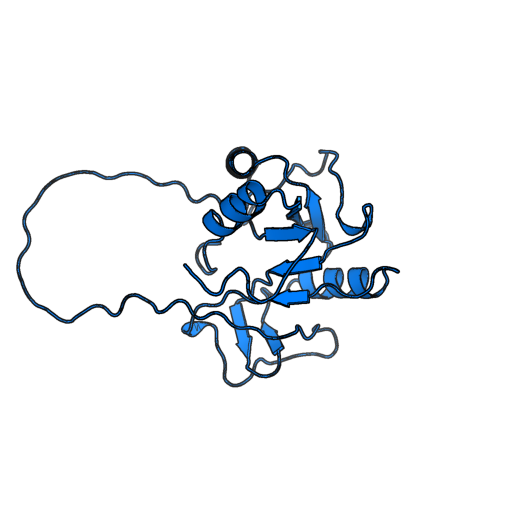1 -5.187 13.361 1.00 32.47 174 ARG A C 1
ATOM 1379 O O . ARG A 1 174 ? -11.326 -4.389 12.768 1.00 32.47 174 ARG A O 1
ATOM 1386 N N . GLU A 1 175 ? -10.935 -6.456 13.628 1.00 37.72 175 GLU A N 1
ATOM 1387 C CA . GLU A 1 175 ? -12.158 -7.208 13.312 1.00 37.72 175 GLU A CA 1
ATOM 1388 C C . GLU A 1 175 ? -12.599 -7.100 11.849 1.00 37.72 175 GLU A C 1
ATOM 1390 O O . GLU A 1 175 ? -13.616 -6.496 11.513 1.00 37.72 175 GLU A O 1
ATOM 1395 N N . PHE A 1 176 ? -11.814 -7.699 10.950 1.00 40.03 176 PHE A N 1
ATOM 1396 C CA . PHE A 1 176 ? -12.283 -8.015 9.604 1.00 40.03 176 PHE A CA 1
ATOM 1397 C C . PHE A 1 176 ? -13.162 -9.273 9.660 1.00 40.03 176 PHE A C 1
ATOM 1399 O O . PHE A 1 176 ? -12.653 -10.391 9.760 1.00 40.03 176 PHE A O 1
ATOM 1406 N N . HIS A 1 177 ? -14.482 -9.094 9.587 1.00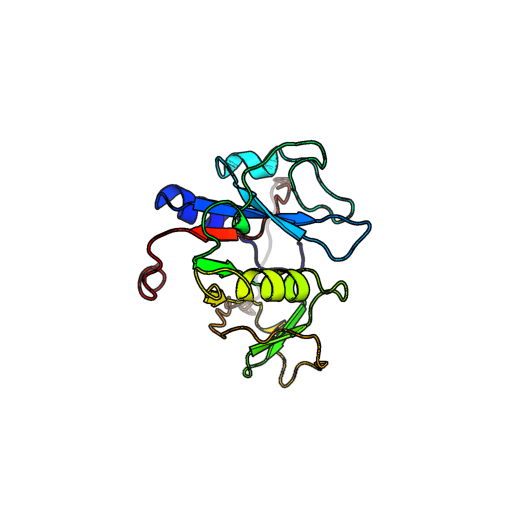 42.97 177 HIS A N 1
ATOM 1407 C CA . HIS A 1 177 ? -15.417 -10.178 9.298 1.00 42.97 177 HIS A CA 1
ATOM 1408 C C . HIS A 1 177 ? -15.717 -10.161 7.790 1.00 42.97 177 HIS A C 1
ATOM 1410 O O . HIS A 1 177 ? -16.254 -9.168 7.298 1.00 42.97 177 HIS A O 1
ATOM 1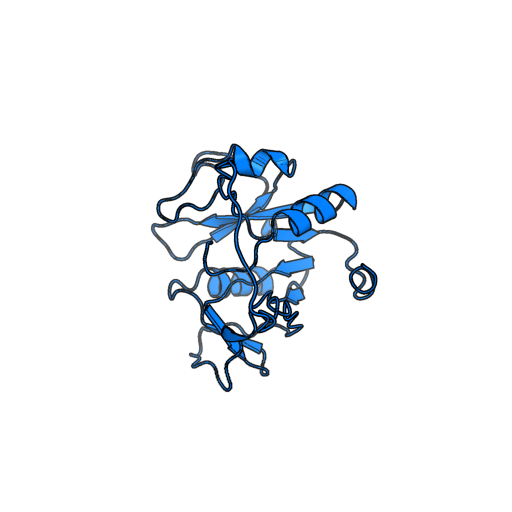416 N N . PRO A 1 178 ? -15.415 -11.235 7.033 1.00 39.03 178 PRO A N 1
ATOM 1417 C CA . PRO A 1 178 ? -15.552 -11.264 5.570 1.00 39.03 178 PRO A CA 1
ATOM 1418 C C . PRO A 1 178 ? -16.948 -10.925 5.009 1.00 39.03 178 PRO A C 1
ATOM 1420 O O . PRO A 1 178 ? -17.072 -10.724 3.807 1.00 39.03 178 PRO A O 1
ATOM 1423 N N . GLY A 1 179 ? -17.991 -10.890 5.848 1.00 39.59 179 GLY A N 1
ATOM 1424 C CA . GLY A 1 179 ? -19.376 -10.613 5.454 1.00 39.59 179 GLY A CA 1
ATOM 1425 C C . GLY A 1 179 ? -19.836 -9.154 5.578 1.00 39.59 179 GLY A C 1
ATOM 1426 O O . GLY A 1 179 ? -20.957 -8.859 5.182 1.00 39.59 179 GLY A O 1
ATOM 1427 N N . GLU A 1 180 ? -19.026 -8.232 6.111 1.00 40.72 180 GLU A N 1
ATOM 1428 C CA . GLU A 1 180 ? -19.487 -6.855 6.395 1.00 40.72 180 GLU A CA 1
ATOM 1429 C C . GLU A 1 180 ? -19.541 -5.914 5.178 1.00 40.72 180 GLU A C 1
ATOM 1431 O O . GLU A 1 180 ? -20.185 -4.870 5.259 1.00 40.72 180 GLU A O 1
ATOM 1436 N N . PHE A 1 181 ? -18.924 -6.288 4.052 1.00 41.34 181 PHE A N 1
ATOM 1437 C CA . PHE A 1 181 ? -18.971 -5.538 2.784 1.00 41.34 181 PHE A CA 1
ATOM 1438 C C . PHE A 1 181 ? -19.994 -6.103 1.779 1.00 41.34 181 PHE A C 1
ATOM 1440 O O . PHE A 1 181 ? -20.039 -5.671 0.635 1.00 41.34 181 PHE A O 1
ATOM 1447 N N . MET A 1 182 ? -20.813 -7.086 2.177 1.00 36.19 182 MET A N 1
ATOM 1448 C CA . MET A 1 182 ? -21.746 -7.777 1.271 1.00 36.19 182 MET A CA 1
ATOM 1449 C C . MET A 1 182 ? -23.124 -7.107 1.125 1.00 36.19 182 MET A C 1
ATOM 1451 O O . MET A 1 182 ? -23.941 -7.611 0.365 1.00 36.19 182 MET A O 1
ATOM 1455 N N . ASN A 1 183 ? -23.398 -6.002 1.825 1.00 26.83 183 ASN A N 1
ATOM 1456 C CA . ASN A 1 183 ? -24.693 -5.313 1.781 1.00 26.83 183 ASN A CA 1
ATOM 1457 C C . ASN A 1 183 ? -24.519 -3.786 1.776 1.00 26.83 183 ASN A C 1
ATOM 1459 O O . ASN A 1 183 ? -24.765 -3.142 2.794 1.00 26.83 183 ASN A O 1
ATOM 1463 N N . THR A 1 184 ? -24.129 -3.220 0.638 1.00 32.84 184 THR A N 1
ATOM 1464 C CA . THR A 1 184 ? -24.423 -1.829 0.246 1.00 32.84 184 THR A CA 1
ATOM 1465 C C . THR A 1 184 ? -24.462 -1.752 -1.264 1.00 32.84 184 THR A C 1
ATOM 1467 O O . THR A 1 184 ? -23.500 -2.277 -1.868 1.00 32.84 184 THR A O 1
#

Radius of gyration: 18.06 Å; chains: 1; bounding box: 47×43×46 Å

InterPro domains:
  IPR002698 5-formyltetrahydrofolate cyclo-ligase [PF01812] (1-137)
  IPR002698 5-formyltetrahydrofolate cyclo-ligase [PTHR23407] (1-141)
  IPR002698 5-formyltetrahydrofolate cyclo-ligase [TIGR02727] (1-139)
  IPR024185 5-formyltetrahydrofolate cyclo-ligase-like domain superfamily [G3DSA:3.40.50.10420] (1-143)
  IPR037171 NagB/RpiA transferase-like [SSF100950] (1-141)

Sequence (184 aa):
MQDEIETEEIIKDIFQRGKTCFIPRYQFQSNHMDMVKLTSPEEISSLPKTSWNIHQPGEDEAREEALSTGGLDLIFMPGLGFDKQGNRLGRGRGYYDAYLKRCAQQQHGKPYTMALAFKEQICLQVPVDENDMKFKLNIYEELGSDSESERKVKPSGEDTVSLSPVMGLVSLCREFHPGEFMNT

Organism: Hipposideros armiger (NCBI:txid186990)

Secondary structure (DSSP, 8-state):
-TTS---HHHHHHHHHTT-EEEEEEE-TTSS-EEEEE-S-TTHHHHSPB-TTS-B---TT----BGGGTT--SEEEE--SEEETTS-EE--SS-HHHHHHHHHHTSTT-PPEEEEEEEGGGEES-----TT-------EEEE----------------------------EEES---TTTTS--